Protein 3T8K (pdb70)

Sequence (355 aa):
SNASEYRTVSAAALGTYEDFLELFEKGYEDKESVLKSNILYDVLRNNNDEARYKISFLINKGADIKSRTKEGTTLFFPLFQGGGNDIITGTTELCKIFLEKGADITALYKPYKIVVFKNIFNYFVDENEIPLYKLIFSQSGLQLLIKDKWGLTALEFVKRCQKPIALKEDYIKKYNLKENASEYRTVSAAALGTYEDFLELFEKGYEDKESVLKSNILYDVLRNNNDEARYKISFLINKGADIKSRTKEGTTLFFPLFQGGGNDIITGTTELCKIFLEKGADITALYKPYKIVVFKNIFNYFVDENEIPLYKLIFSQSGLQLLIIKDKWGLTALEFVKRCQKPIALKEDYIKKYNLKE

Foldseek 3Di:
DVLVVDQALLVCCLDALVSSVCCCPPHPDDVVVCLADVSLLSNLQHLDLNRSQSNVCSVVVPRDLADADPQGHGSLQSLQVRVQVPLVSSLVSLLSSVVVPHDQQDASPVFRARSNLNNLVRPDPLVSPSSLCSVLVDPRHQQPDQTPVGAGSLNSSVPGPRVPSNPCPSCVVVVDDD/DLVVDLALLVCCLHALVSNCCCLPVNDDDNVVVLADQSLLSNLQHLPVNRSQNVVVSVVVPRDQQDADPQGDGSLQSLQVRPQVPLPSSLVVLVVSVVNPYDQQDPSPVFRARSNLNVLVRPDQPVSPSSLVSNLVDPHHQQPDQTNVGDGSQRSCVPPPPPVSNPCVSCVVVVDDD

Organism: Leptotrichia buccalis (strain ATCC 14201 / DSM 1135 / JCM 12969 / NCTC 10249 / C-1013-b) (NCBI:txid523794)

Solvent-accessible surface area: 17201 Å² total

B-factor: mean 30.09, std 12.77, range [9.69, 88.94]

Secondary structure (DSSP, 8-state):
------SSHHHH----HHHHHHHHHHSSS-HHHHHTTTHHHHHTT-S-HHHHHHH--TTTTT--SS---TT---THHHHHHH-TT-HHHHHHHHHHHHHTT--SSS-BGGGTB-TTGGGGG--S-TT--HHHHHHHTSTT--TT---TTS--HHHHHHTTT-HHHH--HHHHHHT---/-----SSHHHH----HHHHHHHHHHSSS-HHHHHHTTHHHHHTT-S-HHHHHHH--TTTTT--TT---TT---THHHHHHS-TT-HHHHHHHHHHHHHTT--SSSEETTTTEETTGGGGG--S-TT--HHHHHHHTSTT---S---TTS--HHHHHHHTT-HHHH--HHHHHTT---

InterPro domains:
  IPR036770 Ankyrin repeat-containing domain superfamily [G3DSA:1.25.40.20] (1-183)
  IPR036770 Ankyrin repeat-containing domain superfamily [SSF48403] (8-161)

Structure (mmCIF, N/CA/C/O backbone):
data_3T8K
#
_entry.id   3T8K
#
_cell.length_a   36.193
_cell.length_b   101.019
_cell.length_c   108.184
_cell.angle_alpha   90.00
_cell.angle_beta   90.00
_cell.angle_gamma   90.00
#
_symmetry.space_group_name_H-M   'P 21 21 21'
#
loop_
_entity.id
_entity.type
_entity.pdbx_description
1 polymer 'uncharacterized protein'
2 water water
#
loop_
_atom_site.group_PDB
_atom_site.id
_atom_site.type_symbol
_atom_site.label_atom_id
_atom_site.label_alt_id
_atom_site.label_comp_id
_atom_site.label_asym_id
_atom_site.label_entity_id
_atom_site.label_seq_id
_atom_site.pdbx_PDB_ins_code
_atom_site.Cartn_x
_atom_site.Cartn_y
_atom_site.Cartn_z
_atom_site.occupancy
_atom_site.B_iso_or_equiv
_atom_site.auth_seq_id
_atom_site.auth_comp_id
_atom_site.auth_asym_id
_atom_site.auth_atom_id
_atom_site.pdbx_PDB_model_num
ATOM 1 N N . SER A 1 1 ? 11.720 -39.262 83.864 1.00 85.58 -2 SER A N 1
ATOM 2 C CA . SER A 1 1 ? 11.387 -38.305 82.812 1.00 80.57 -2 SER A CA 1
ATOM 3 C C . SER A 1 1 ? 11.031 -36.947 83.406 1.00 74.60 -2 SER A C 1
ATOM 4 O O . SER A 1 1 ? 9.863 -36.669 83.687 1.00 73.62 -2 SER A O 1
ATOM 7 N N . ASN A 1 2 ? 12.045 -36.108 83.597 1.00 68.55 -1 ASN A N 1
ATOM 8 C CA . ASN A 1 2 ? 11.849 -34.772 84.151 1.00 59.44 -1 ASN A CA 1
ATOM 9 C C . ASN A 1 2 ? 10.900 -33.897 83.324 1.00 49.34 -1 ASN A C 1
ATOM 10 O O . ASN A 1 2 ? 9.865 -33.443 83.822 1.00 43.56 -1 ASN A O 1
ATOM 15 N N . ALA A 1 3 ? 11.253 -33.664 82.063 1.00 40.48 0 ALA A N 1
ATOM 16 C CA . ALA A 1 3 ? 10.451 -32.805 81.197 1.00 32.15 0 ALA A CA 1
ATOM 17 C C . ALA A 1 3 ? 9.070 -33.403 80.940 1.00 31.09 0 ALA A C 1
ATOM 18 O O . ALA A 1 3 ? 8.076 -32.682 80.857 1.00 33.15 0 ALA A O 1
ATOM 28 N N . SER A 1 5 ? 7.326 -35.062 82.882 1.00 31.96 2 SER A N 1
ATOM 29 C CA . SER A 1 5 ? 6.523 -34.888 84.082 1.00 38.84 2 SER A CA 1
ATOM 30 C C . SER A 1 5 ? 6.180 -33.415 84.288 1.00 36.07 2 SER A C 1
ATOM 31 O O . SER A 1 5 ? 5.113 -33.084 84.799 1.00 38.15 2 SER A O 1
ATOM 34 N N . GLU A 1 6 ? 7.091 -32.538 83.871 1.00 31.84 3 GLU A N 1
ATOM 35 C CA . GLU A 1 6 ? 6.947 -31.101 84.086 1.00 36.30 3 GLU A CA 1
ATOM 36 C C . GLU A 1 6 ? 6.042 -30.433 83.053 1.00 34.72 3 GLU A C 1
ATOM 37 O O . GLU A 1 6 ? 5.359 -29.454 83.360 1.00 34.28 3 GLU A O 1
ATOM 43 N N . TYR A 1 7 ? 6.037 -30.960 81.830 1.00 26.65 4 TYR A N 1
ATOM 44 C CA . TYR A 1 7 ? 5.271 -30.350 80.746 1.00 21.96 4 TYR A CA 1
ATOM 45 C C . TYR A 1 7 ? 4.347 -31.371 80.084 1.00 27.62 4 TYR A C 1
ATOM 46 O O . TYR A 1 7 ? 4.776 -32.450 79.685 1.00 27.87 4 TYR A O 1
ATOM 55 N N . ARG A 1 8 ? 3.074 -31.016 79.973 1.00 20.59 5 ARG A N 1
ATOM 56 C CA . ARG A 1 8 ? 2.070 -31.914 79.403 1.00 18.36 5 ARG A CA 1
ATOM 57 C C . ARG A 1 8 ? 1.954 -31.729 77.885 1.00 22.98 5 ARG A C 1
ATOM 58 O O . ARG A 1 8 ? 1.522 -32.630 77.177 1.00 26.07 5 ARG A O 1
ATOM 66 N N . THR A 1 9 ? 2.339 -30.559 77.386 1.00 25.63 6 THR A N 1
ATOM 67 C CA . THR A 1 9 ? 2.243 -30.270 75.953 1.00 17.93 6 THR A CA 1
ATOM 68 C C . THR A 1 9 ? 3.537 -29.657 75.422 1.00 14.91 6 THR A C 1
ATOM 69 O O . THR A 1 9 ? 4.354 -29.154 76.196 1.00 17.67 6 THR A O 1
ATOM 73 N N . VAL A 1 10 ? 3.728 -29.698 74.105 1.00 15.10 7 VAL A N 1
ATOM 74 C CA . VAL A 1 10 ? 4.917 -29.090 73.500 1.00 18.42 7 VAL A CA 1
ATOM 75 C C . VAL A 1 10 ? 4.918 -27.582 73.742 1.00 20.51 7 VAL A C 1
ATOM 76 O O . VAL A 1 10 ? 5.959 -26.985 74.028 1.00 17.32 7 VAL A O 1
ATOM 80 N N . SER A 1 11 ? 3.740 -26.978 73.621 1.00 19.07 8 SER A N 1
ATOM 81 C CA . SER A 1 11 ? 3.559 -25.548 73.903 1.00 22.64 8 SER A CA 1
ATOM 82 C C . SER A 1 11 ? 4.127 -25.122 75.263 1.00 22.40 8 SER A C 1
ATOM 83 O O . SER A 1 11 ? 4.828 -24.100 75.363 1.00 19.39 8 SER A O 1
ATOM 86 N N . ALA A 1 12 ? 3.818 -25.882 76.312 1.00 21.08 9 ALA A N 1
ATOM 87 C CA . ALA A 1 12 ? 4.333 -25.568 77.648 1.00 18.60 9 ALA A CA 1
ATOM 88 C C . ALA A 1 12 ? 5.860 -25.694 77.722 1.00 21.98 9 ALA A C 1
ATOM 89 O O . ALA A 1 12 ? 6.536 -24.825 78.281 1.00 20.02 9 ALA A O 1
ATOM 91 N N . ALA A 1 13 ? 6.394 -26.783 77.165 1.00 17.01 10 ALA A N 1
ATOM 92 C CA . ALA A 1 13 ? 7.834 -27.007 77.142 1.00 22.28 10 ALA A CA 1
ATOM 93 C C . ALA A 1 13 ? 8.524 -25.886 76.379 1.00 19.40 10 ALA A C 1
ATOM 94 O O . ALA A 1 13 ? 9.596 -25.415 76.780 1.00 19.83 10 ALA A O 1
ATOM 96 N N . ALA A 1 14 ? 7.900 -25.455 75.282 1.00 20.52 11 ALA A N 1
ATOM 97 C CA . ALA A 1 14 ? 8.487 -24.447 74.399 1.00 18.77 11 ALA A CA 1
ATOM 98 C C . ALA A 1 14 ? 8.609 -23.104 75.095 1.00 21.53 11 ALA A C 1
ATOM 99 O O . ALA A 1 14 ? 9.556 -22.349 74.847 1.00 23.12 11 ALA A O 1
ATOM 109 N N . LEU A 1 16 ? 8.509 -22.587 78.590 1.00 18.48 13 LEU A N 1
ATOM 110 C CA . LEU A 1 16 ? 9.054 -22.622 79.946 1.00 21.10 13 LEU A CA 1
ATOM 111 C C . LEU A 1 16 ? 10.379 -23.381 80.103 1.00 30.03 13 LEU A C 1
ATOM 112 O O . LEU A 1 16 ? 11.182 -23.068 80.982 1.00 27.89 13 LEU A O 1
ATOM 117 N N . GLY A 1 17 ? 10.601 -24.385 79.266 1.00 26.58 14 GLY A N 1
ATOM 118 C CA . GLY A 1 17 ? 11.739 -25.262 79.465 1.00 26.33 14 GLY A CA 1
ATOM 119 C C . GLY A 1 17 ? 13.003 -24.912 78.706 1.00 24.22 14 GLY A C 1
ATOM 120 O O . GLY A 1 17 ? 13.116 -23.874 78.069 1.00 24.92 14 GLY A O 1
ATOM 121 N N . THR A 1 18 ? 13.978 -25.807 78.795 1.00 23.77 15 THR A N 1
ATOM 122 C CA . THR A 1 18 ? 15.195 -25.681 78.019 1.00 23.81 15 THR A CA 1
ATOM 123 C C . THR A 1 18 ? 14.948 -26.237 76.624 1.00 26.74 15 THR A C 1
ATOM 124 O O . THR A 1 18 ? 13.902 -26.847 76.355 1.00 22.91 15 THR A O 1
ATOM 128 N N . TYR A 1 19 ? 15.928 -26.054 75.746 1.00 25.50 16 TYR A N 1
ATOM 129 C CA . TYR A 1 19 ? 15.882 -26.660 74.425 1.00 27.35 16 TYR A CA 1
ATOM 130 C C . TYR A 1 19 ? 15.712 -28.171 74.583 1.00 25.48 16 TYR A C 1
ATOM 131 O O . TYR A 1 19 ? 14.901 -28.804 73.894 1.00 27.23 16 TYR A O 1
ATOM 140 N N . GLU A 1 20 ? 16.474 -28.746 75.506 1.00 24.59 17 GLU A N 1
ATOM 141 C CA . GLU A 1 20 ? 16.422 -30.195 75.741 1.00 29.66 17 GLU A CA 1
ATOM 142 C C . GLU A 1 20 ? 15.045 -30.662 76.221 1.00 31.17 17 GLU A C 1
ATOM 143 O O . GLU A 1 20 ? 14.561 -31.729 75.812 1.00 29.26 17 GLU A O 1
ATOM 149 N N . ASP A 1 21 ? 14.429 -29.879 77.104 1.00 25.82 18 ASP A N 1
ATOM 150 C CA . ASP A 1 21 ? 13.075 -30.172 77.574 1.00 28.46 18 ASP A CA 1
ATOM 151 C C . ASP A 1 21 ? 12.105 -30.166 76.402 1.00 28.80 18 ASP A C 1
ATOM 152 O O . ASP A 1 21 ? 11.246 -31.050 76.276 1.00 24.59 18 ASP A O 1
ATOM 157 N N . PHE A 1 22 ? 12.228 -29.142 75.564 1.00 23.55 19 PHE A N 1
ATOM 158 C CA . PHE A 1 22 ? 11.355 -28.997 74.408 1.00 23.65 19 PHE A CA 1
ATOM 159 C C . PHE A 1 22 ? 11.509 -30.176 73.465 1.00 28.29 19 PHE A C 1
ATOM 160 O O . PHE A 1 22 ? 10.516 -30.705 72.962 1.00 25.33 19 PHE A O 1
ATOM 168 N N . LEU A 1 23 ? 12.752 -30.578 73.210 1.00 26.08 20 LEU A N 1
ATOM 169 C CA . LEU A 1 23 ? 13.007 -31.754 72.378 1.00 26.08 20 LEU A CA 1
ATOM 170 C C . LEU A 1 23 ? 12.327 -32.999 72.924 1.00 24.23 20 LEU A C 1
ATOM 171 O O . LEU A 1 23 ? 11.739 -33.767 72.161 1.00 24.52 20 LEU A O 1
ATOM 176 N N . GLU A 1 24 ? 12.417 -33.209 74.236 1.00 22.60 21 GLU A N 1
ATOM 177 C CA . GLU A 1 24 ? 11.779 -34.363 74.855 1.00 21.59 21 GLU A CA 1
ATOM 178 C C . GLU A 1 24 ? 10.291 -34.375 74.518 1.00 25.05 21 GLU A C 1
ATOM 179 O O . GLU A 1 24 ? 9.756 -35.409 74.135 1.00 23.38 21 GLU A O 1
ATOM 185 N N . LEU A 1 25 ? 9.630 -33.222 74.655 1.00 21.05 22 LEU A N 1
ATOM 186 C CA . LEU A 1 25 ? 8.191 -33.152 74.405 1.00 21.36 22 LEU A CA 1
ATOM 187 C C . LEU A 1 25 ? 7.859 -33.322 72.932 1.00 20.20 22 LEU A C 1
ATOM 188 O O . LEU A 1 25 ? 6.881 -33.984 72.584 1.00 20.14 22 LEU A O 1
ATOM 193 N N . PHE A 1 26 ? 8.647 -32.686 72.073 1.00 22.73 23 PHE A N 1
ATOM 194 C CA . PHE A 1 26 ? 8.391 -32.742 70.639 1.00 19.74 23 PHE A CA 1
ATOM 195 C C . PHE A 1 26 ? 8.448 -34.184 70.154 1.00 24.90 23 PHE A C 1
ATOM 196 O O . PHE A 1 26 ? 7.624 -34.623 69.343 1.00 23.69 23 PHE A O 1
ATOM 204 N N . GLU A 1 27 ? 9.415 -34.932 70.670 1.00 21.97 24 GLU A N 1
ATOM 205 C CA . GLU A 1 27 ? 9.609 -36.309 70.223 1.00 23.18 24 GLU A CA 1
ATOM 206 C C . GLU A 1 27 ? 8.728 -37.324 70.941 1.00 25.27 24 GLU A C 1
ATOM 207 O O . GLU A 1 27 ? 8.215 -38.259 70.309 1.00 24.22 24 GLU A O 1
ATOM 213 N N . LYS A 1 28 ? 8.595 -37.172 72.257 1.00 20.77 25 LYS A N 1
ATOM 214 C CA . LYS A 1 28 ? 7.958 -38.199 73.085 1.00 20.79 25 LYS A CA 1
ATOM 215 C C . LYS A 1 28 ? 6.523 -37.877 73.525 1.00 19.80 25 LYS A C 1
ATOM 216 O O . LYS A 1 28 ? 5.807 -38.769 73.982 1.00 22.20 25 LYS A O 1
ATOM 222 N N . GLY A 1 29 ? 6.122 -36.616 73.401 1.00 22.59 26 GLY A N 1
ATOM 223 C CA . GLY A 1 29 ? 4.789 -36.189 73.809 1.00 23.20 26 GLY A CA 1
ATOM 224 C C . GLY A 1 29 ? 3.692 -36.818 72.962 1.00 19.21 26 GLY A C 1
ATOM 225 O O . GLY A 1 29 ? 3.964 -37.372 71.898 1.00 21.21 26 GLY A O 1
ATOM 226 N N . TYR A 1 30 ? 2.442 -36.720 73.411 1.00 18.83 27 TYR A N 1
ATOM 227 C CA . TYR A 1 30 ? 1.342 -37.377 72.696 1.00 18.29 27 TYR A CA 1
ATOM 228 C C . TYR A 1 30 ? 0.892 -36.628 71.439 1.00 20.38 27 TYR A C 1
ATOM 229 O O . TYR A 1 30 ? 0.234 -37.196 70.561 1.00 20.15 27 TYR A O 1
ATOM 238 N N . GLU A 1 31 ? 1.247 -35.353 71.344 1.00 21.70 28 GLU A N 1
ATOM 239 C CA . GLU A 1 31 ? 0.808 -34.543 70.214 1.00 19.74 28 GLU A CA 1
ATOM 240 C C . GLU A 1 31 ? 1.502 -34.933 68.925 1.00 27.42 28 GLU A C 1
ATOM 241 O O . GLU A 1 31 ? 2.634 -35.412 68.929 1.00 31.07 28 GLU A O 1
ATOM 247 N N . ASP A 1 32 ? 0.802 -34.712 67.823 1.00 29.18 29 ASP A N 1
ATOM 248 C CA . ASP A 1 32 ? 1.299 -35.034 66.499 1.00 34.33 29 ASP A CA 1
ATOM 249 C C . ASP A 1 32 ? 2.281 -33.957 66.058 1.00 30.50 29 ASP A C 1
ATOM 250 O O . ASP A 1 32 ? 1.947 -32.774 66.079 1.00 26.96 29 ASP A O 1
ATOM 255 N N . LYS A 1 33 ? 3.492 -34.351 65.669 1.00 30.02 30 LYS A N 1
ATOM 256 C CA . LYS A 1 33 ? 4.494 -33.362 65.268 1.00 34.06 30 LYS A CA 1
ATOM 257 C C . LYS A 1 33 ? 3.958 -32.421 64.193 1.00 31.20 30 LYS A C 1
ATOM 258 O O . LYS A 1 33 ? 4.214 -31.223 64.225 1.00 27.58 30 LYS A O 1
ATOM 264 N N . GLU A 1 34 ? 3.206 -32.970 63.243 1.00 37.06 31 GLU A N 1
ATOM 265 C CA . GLU A 1 34 ? 2.690 -32.172 62.138 1.00 38.06 31 GLU A CA 1
ATOM 266 C C . GLU A 1 34 ? 1.670 -31.140 62.602 1.00 35.97 31 GLU A C 1
ATOM 267 O O . GLU A 1 34 ? 1.646 -30.022 62.104 1.00 36.79 31 GLU A O 1
ATOM 273 N N . SER A 1 35 ? 0.829 -31.520 63.556 1.00 30.79 32 SER A N 1
ATOM 274 C CA . SER A 1 35 ? -0.112 -30.579 64.136 1.00 32.03 32 SER A CA 1
ATOM 275 C C . SER A 1 35 ? 0.633 -29.475 64.880 1.00 32.41 32 SER A C 1
ATOM 276 O O . SER A 1 35 ? 0.242 -28.316 64.828 1.00 29.95 32 SER A O 1
ATOM 279 N N . VAL A 1 36 ? 1.707 -29.842 65.570 1.00 26.59 33 VAL A N 1
ATOM 280 C CA . VAL A 1 36 ? 2.508 -28.867 66.306 1.00 26.14 33 VAL A CA 1
ATOM 281 C C . VAL A 1 36 ? 3.149 -27.868 65.351 1.00 24.85 33 VAL A C 1
ATOM 282 O O . VAL A 1 36 ? 3.130 -26.652 65.591 1.00 29.61 33 VAL A O 1
ATOM 286 N N . LEU A 1 37 ? 3.722 -28.374 64.268 1.00 29.84 34 LEU A N 1
ATOM 287 C CA . LEU A 1 37 ? 4.414 -27.513 63.315 1.00 33.23 34 LEU A CA 1
ATOM 288 C C . LEU A 1 37 ? 3.466 -26.531 62.640 1.00 33.08 34 LEU A C 1
ATOM 289 O O . LEU A 1 37 ? 3.845 -25.398 62.351 1.00 30.34 34 LEU A O 1
ATOM 294 N N . LYS A 1 38 ? 2.231 -26.966 62.407 1.00 30.16 35 LYS A N 1
ATOM 295 C CA . LYS A 1 38 ? 1.226 -26.108 61.781 1.00 36.32 35 LYS A CA 1
ATOM 296 C C . LYS A 1 38 ? 0.546 -25.137 62.755 1.00 43.15 35 LYS A C 1
ATOM 297 O O . LYS A 1 38 ? -0.246 -24.292 62.342 1.00 49.54 35 LYS A O 1
ATOM 303 N N . SER A 1 39 ? 0.848 -25.259 64.042 1.00 40.62 36 SER A N 1
ATOM 304 C CA . SER A 1 39 ? 0.246 -24.384 65.041 1.00 33.54 36 SER A CA 1
ATOM 305 C C . SER A 1 39 ? 1.028 -23.085 65.126 1.00 29.52 36 SER A C 1
ATOM 306 O O . SER A 1 39 ? 2.031 -22.903 64.438 1.00 34.06 36 SER A O 1
ATOM 309 N N . ASN A 1 40 ? 0.572 -22.182 65.987 1.00 29.27 37 ASN A N 1
ATOM 310 C CA . ASN A 1 40 ? 1.326 -20.965 66.259 1.00 29.34 37 ASN A CA 1
ATOM 311 C C . ASN A 1 40 ? 2.324 -21.171 67.401 1.00 31.32 37 ASN A C 1
ATOM 312 O O . ASN A 1 40 ? 2.552 -20.276 68.220 1.00 30.91 37 ASN A O 1
ATOM 317 N N . ILE A 1 41 ? 2.921 -22.362 67.440 1.00 25.29 38 ILE A N 1
ATOM 318 C CA . ILE A 1 41 ? 3.886 -22.714 68.476 1.00 20.03 38 ILE A CA 1
ATOM 319 C C . ILE A 1 41 ? 5.024 -21.682 68.631 1.00 23.98 38 ILE A C 1
ATOM 320 O O . ILE A 1 41 ? 5.471 -21.415 69.745 1.00 23.00 38 ILE A O 1
ATOM 325 N N . LEU A 1 42 ? 5.485 -21.096 67.528 1.00 24.30 39 LEU A N 1
ATOM 326 C CA . LEU A 1 42 ? 6.573 -20.103 67.599 1.00 24.42 39 LEU A CA 1
ATOM 327 C C . LEU A 1 42 ? 6.221 -18.905 68.470 1.00 21.13 39 LEU A C 1
ATOM 328 O O . LEU A 1 42 ? 7.101 -18.307 69.101 1.00 21.09 39 LEU A O 1
ATOM 333 N N . TYR A 1 43 ? 4.942 -18.549 68.513 1.00 22.08 40 TYR A N 1
ATOM 334 C CA . TYR A 1 43 ? 4.519 -17.471 69.398 1.00 26.50 40 TYR A CA 1
ATOM 335 C C . TYR A 1 43 ? 4.830 -17.816 70.859 1.00 30.38 40 TYR A C 1
ATOM 336 O O . TYR A 1 43 ? 5.333 -16.980 71.601 1.00 28.47 40 TYR A O 1
ATOM 345 N N . ASP A 1 44 ? 4.544 -19.054 71.264 1.00 25.26 41 ASP A N 1
ATOM 346 C CA . ASP A 1 44 ? 4.883 -19.524 72.612 1.00 22.49 41 ASP A CA 1
ATOM 347 C C . ASP A 1 44 ? 6.393 -19.550 72.855 1.00 26.88 41 ASP A C 1
ATOM 348 O O . ASP A 1 44 ? 6.880 -19.122 73.909 1.00 25.61 41 ASP A O 1
ATOM 353 N N . VAL A 1 45 ? 7.139 -20.071 71.885 1.00 18.95 42 VAL A N 1
ATOM 354 C CA . VAL A 1 45 ? 8.592 -20.106 71.994 1.00 20.39 42 VAL A CA 1
ATOM 355 C C . VAL A 1 45 ? 9.183 -18.724 72.283 1.00 23.96 42 VAL A C 1
ATOM 356 O O . VAL A 1 45 ? 10.062 -18.570 73.133 1.00 20.76 42 VAL A O 1
ATOM 360 N N . LEU A 1 46 ? 8.711 -17.722 71.557 1.00 24.13 43 LEU A N 1
ATOM 361 C CA . LEU A 1 46 ? 9.295 -16.394 71.665 1.00 23.53 43 LEU A CA 1
ATOM 362 C C . LEU A 1 46 ? 9.078 -15.795 73.048 1.00 28.27 43 LEU A C 1
ATOM 363 O O . LEU A 1 46 ? 9.744 -14.823 73.430 1.00 28.11 43 LEU A O 1
ATOM 368 N N . ARG A 1 47 ? 8.164 -16.389 73.804 1.00 26.65 44 ARG A N 1
ATOM 369 C CA . ARG A 1 47 ? 7.858 -15.907 75.144 1.00 26.99 44 ARG A CA 1
ATOM 370 C C . ARG A 1 47 ? 8.710 -16.572 76.215 1.00 29.85 44 ARG A C 1
ATOM 371 O O . ARG A 1 47 ? 8.638 -16.217 77.395 1.00 28.17 44 ARG A O 1
ATOM 379 N N . ASN A 1 48 ? 9.536 -17.526 75.800 1.00 21.19 45 ASN A N 1
ATOM 380 C CA . ASN A 1 48 ? 10.496 -18.139 76.711 1.00 27.62 45 ASN A CA 1
ATOM 381 C C . ASN A 1 48 ? 11.501 -17.093 77.220 1.00 25.57 45 ASN A C 1
ATOM 382 O O . ASN A 1 48 ? 12.228 -16.474 76.432 1.00 28.33 45 ASN A O 1
ATOM 387 N N . ASN A 1 49 ? 11.541 -16.909 78.539 1.00 27.26 46 ASN A N 1
ATOM 388 C CA . ASN A 1 49 ? 12.496 -15.992 79.173 1.00 30.58 46 ASN A CA 1
ATOM 389 C C . ASN A 1 49 ? 13.966 -16.429 79.114 1.00 34.96 46 ASN A C 1
ATOM 390 O O . ASN A 1 49 ? 14.868 -15.670 79.496 1.00 31.35 46 ASN A O 1
ATOM 395 N N . ASN A 1 50 ? 14.198 -17.660 78.668 1.00 31.75 47 ASN A N 1
ATOM 396 C CA . ASN A 1 50 ? 15.540 -18.206 78.523 1.00 30.87 47 ASN A CA 1
ATOM 397 C C . ASN A 1 50 ? 16.033 -17.914 77.103 1.00 30.99 47 ASN A C 1
ATOM 398 O O . ASN A 1 50 ? 15.521 -18.486 76.143 1.00 28.64 47 ASN A O 1
ATOM 403 N N . ASP A 1 51 ? 17.005 -17.008 76.972 1.00 35.01 48 ASP A N 1
ATOM 404 C CA . ASP A 1 51 ? 17.475 -16.571 75.654 1.00 33.64 48 ASP A CA 1
ATOM 405 C C . ASP A 1 51 ? 18.009 -17.728 74.824 1.00 28.78 48 ASP A C 1
ATOM 406 O O . ASP A 1 51 ? 17.720 -17.837 73.632 1.00 28.95 48 ASP A O 1
ATOM 411 N N . GLU A 1 52 ? 18.825 -18.565 75.452 1.00 30.31 49 GLU A N 1
ATOM 412 C CA . GLU A 1 52 ? 19.4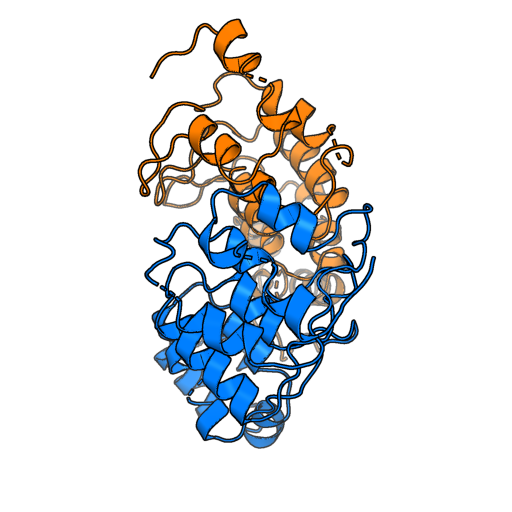18 -19.715 74.773 1.00 40.28 49 GLU A CA 1
ATOM 413 C C . GLU A 1 52 ? 18.338 -20.696 74.311 1.00 37.65 49 GLU A C 1
ATOM 414 O O . GLU A 1 52 ? 18.342 -21.147 73.164 1.00 37.59 49 GLU A O 1
ATOM 420 N N . ALA A 1 53 ? 17.413 -21.016 75.211 1.00 25.87 50 ALA A N 1
ATOM 421 C CA . ALA A 1 53 ? 16.271 -21.852 74.858 1.00 26.15 50 ALA A CA 1
ATOM 422 C C . ALA A 1 53 ? 15.439 -21.203 73.749 1.00 27.75 50 ALA A C 1
ATOM 423 O O . ALA A 1 53 ? 15.101 -21.853 72.766 1.00 28.49 50 ALA A O 1
ATOM 425 N N . ARG A 1 54 ? 15.126 -19.914 73.896 1.00 28.85 51 ARG A N 1
ATOM 426 C CA . ARG A 1 54 ? 14.301 -19.218 72.911 1.00 22.44 51 ARG A CA 1
ATOM 427 C C . ARG A 1 54 ? 14.885 -19.338 71.513 1.00 28.52 51 ARG A C 1
ATOM 428 O O . ARG A 1 54 ? 14.168 -19.569 70.539 1.00 26.08 51 ARG A O 1
ATOM 436 N N . TYR A 1 55 ? 16.194 -19.133 71.415 1.00 28.28 52 TYR A N 1
ATOM 437 C CA . TYR A 1 55 ? 16.871 -19.178 70.131 1.00 31.68 52 TYR A CA 1
ATOM 438 C C . TYR A 1 55 ? 16.972 -20.605 69.584 1.00 30.20 52 TYR A C 1
ATOM 439 O O . TYR A 1 55 ? 16.580 -20.857 68.447 1.00 28.37 52 TYR A O 1
ATOM 448 N N . LYS A 1 56 ? 17.490 -21.531 70.391 1.00 30.72 53 LYS A N 1
ATOM 449 C CA . LYS A 1 56 ? 17.691 -22.909 69.935 1.00 31.99 53 LYS A CA 1
ATOM 450 C C . LYS A 1 56 ? 16.375 -23.571 69.520 1.00 27.62 53 LYS A C 1
ATOM 451 O O . LYS A 1 56 ? 16.301 -24.231 68.480 1.00 26.25 53 LYS A O 1
ATOM 457 N N . ILE A 1 57 ? 15.338 -23.396 70.335 1.00 24.96 54 ILE A N 1
ATOM 458 C CA . ILE A 1 57 ? 14.027 -23.963 70.014 1.00 23.53 54 ILE A CA 1
ATOM 459 C C . ILE A 1 57 ? 13.437 -23.293 68.778 1.00 22.35 54 ILE A C 1
ATOM 460 O O . ILE A 1 57 ? 12.792 -23.943 67.953 1.00 25.14 54 ILE A O 1
ATOM 465 N N . SER A 1 58 ? 13.645 -21.980 68.655 1.00 23.96 55 SER A N 1
ATOM 466 C CA . SER A 1 58 ? 13.109 -21.259 67.509 1.00 25.78 55 SER A CA 1
ATOM 467 C C . SER A 1 58 ? 13.738 -21.761 66.222 1.00 28.95 55 SER A C 1
ATOM 468 O O . SER A 1 58 ? 13.040 -22.032 65.243 1.00 26.31 55 SER A O 1
ATOM 479 N N . PHE A 1 60 ? 15.235 -24.599 65.715 1.00 29.99 57 PHE A N 1
ATOM 480 C CA . PHE A 1 60 ? 14.846 -25.983 65.485 1.00 31.25 57 PHE A CA 1
ATOM 481 C C . PHE A 1 60 ? 13.510 -26.044 64.745 1.00 31.34 57 PHE A C 1
ATOM 482 O O . PHE A 1 60 ? 13.386 -26.723 63.725 1.00 32.73 57 PHE A O 1
ATOM 490 N N . LEU A 1 61 ? 12.520 -25.320 65.257 1.00 28.57 58 LEU A N 1
ATOM 491 C CA . LEU A 1 61 ? 11.180 -25.307 64.670 1.00 28.52 58 LEU A CA 1
ATOM 492 C C . LEU A 1 61 ? 11.145 -24.671 63.296 1.00 27.36 58 LEU A C 1
ATOM 493 O O . LEU A 1 61 ? 10.508 -25.190 62.386 1.00 31.02 58 LEU A O 1
ATOM 498 N N . ILE A 1 62 ? 11.803 -23.524 63.151 1.00 23.25 59 ILE A N 1
ATOM 499 C CA . ILE A 1 62 ? 11.879 -22.894 61.843 1.00 29.99 59 ILE A CA 1
ATOM 500 C C . ILE A 1 62 ? 12.478 -23.844 60.807 1.00 30.71 59 ILE A C 1
ATOM 501 O O . ILE A 1 62 ? 11.969 -23.956 59.691 1.00 32.98 59 ILE A O 1
ATOM 506 N N . ASN A 1 63 ? 13.553 -24.531 61.180 1.00 31.63 60 ASN A N 1
ATOM 507 C CA . ASN A 1 63 ? 14.187 -25.485 60.270 1.00 37.06 60 ASN A CA 1
ATOM 508 C C . ASN A 1 63 ? 13.302 -26.689 59.937 1.00 34.52 60 ASN A C 1
ATOM 509 O O . ASN A 1 63 ? 13.463 -27.306 58.884 1.00 36.30 60 ASN A O 1
ATOM 514 N N . LYS A 1 64 ? 12.370 -27.015 60.830 1.00 35.99 61 LYS A N 1
ATOM 515 C CA . LYS A 1 64 ? 11.432 -28.117 60.599 1.00 42.10 61 LYS A CA 1
ATOM 516 C C . LYS A 1 64 ? 10.183 -27.638 59.861 1.00 41.49 61 LYS A C 1
ATOM 517 O O . LYS A 1 64 ? 9.283 -28.427 59.586 1.00 36.38 61 LYS A O 1
ATOM 523 N N . GLY A 1 65 ? 10.127 -26.341 59.568 1.00 40.97 62 GLY A N 1
ATOM 524 C CA . GLY A 1 65 ? 9.055 -25.778 58.763 1.00 41.08 62 GLY A CA 1
ATOM 525 C C . GLY A 1 65 ? 7.879 -25.192 59.524 1.00 37.60 62 GLY A C 1
ATOM 526 O O . GLY A 1 65 ? 6.801 -25.018 58.956 1.00 36.11 62 GLY A O 1
ATOM 527 N N . ALA A 1 66 ? 8.077 -24.881 60.803 1.00 32.13 63 ALA A N 1
ATOM 528 C CA . ALA A 1 66 ? 7.019 -24.268 61.604 1.00 37.73 63 ALA A CA 1
ATOM 529 C C . ALA A 1 66 ? 6.472 -23.016 60.921 1.00 35.99 63 ALA A C 1
ATOM 530 O O . ALA A 1 66 ? 7.184 -22.341 60.171 1.00 33.16 63 ALA A O 1
ATOM 532 N N . ASP A 1 67 ? 5.203 -22.720 61.180 1.00 36.13 64 ASP A N 1
ATOM 533 C CA . ASP A 1 67 ? 4.521 -21.596 60.547 1.00 33.11 64 ASP A CA 1
ATOM 534 C C . ASP A 1 67 ? 5.105 -20.257 60.992 1.00 37.33 64 ASP A C 1
ATOM 535 O O . ASP A 1 67 ? 5.153 -19.958 62.185 1.00 38.10 64 ASP A O 1
ATOM 540 N N . ILE A 1 68 ? 5.524 -19.459 60.015 1.00 34.97 65 ILE A N 1
ATOM 541 C CA . ILE A 1 68 ? 6.202 -18.185 60.259 1.00 33.41 65 ILE A CA 1
ATOM 542 C C . ILE A 1 68 ? 5.253 -17.007 60.064 1.00 35.86 65 ILE A C 1
ATOM 543 O O . ILE A 1 68 ? 5.471 -15.916 60.597 1.00 31.14 65 ILE A O 1
ATOM 548 N N . LYS A 1 69 ? 4.191 -17.241 59.301 1.00 38.61 66 LYS A N 1
ATOM 549 C CA . LYS A 1 69 ? 3.276 -16.181 58.897 1.00 38.04 66 LYS A CA 1
ATOM 550 C C . LYS A 1 69 ? 1.991 -16.176 59.721 1.00 35.54 66 LYS A C 1
ATOM 551 O O . LYS A 1 69 ? 1.004 -15.548 59.346 1.00 39.31 66 LYS A O 1
ATOM 557 N N . SER A 1 70 ? 2.013 -16.872 60.848 1.00 38.23 67 SER A N 1
ATOM 558 C CA . SER A 1 70 ? 0.826 -17.019 61.678 1.00 44.85 67 SER A CA 1
ATOM 559 C C . SER A 1 70 ? 0.507 -15.753 62.464 1.00 40.54 67 SER A C 1
ATOM 560 O O . SER A 1 70 ? 1.395 -14.941 62.751 1.00 40.98 67 SER A O 1
ATOM 563 N N . ARG A 1 71 ? -0.765 -15.593 62.815 1.00 31.08 68 ARG A N 1
ATOM 564 C CA . ARG A 1 71 ? -1.192 -14.441 63.591 1.00 38.58 68 ARG A CA 1
ATOM 565 C C . ARG A 1 71 ? -2.137 -14.850 64.699 1.00 37.29 68 ARG A C 1
ATOM 566 O O . ARG A 1 71 ? -2.870 -15.829 64.575 1.00 37.68 68 ARG A O 1
ATOM 574 N N . THR A 1 72 ? -2.106 -14.099 65.792 1.00 26.52 69 THR A N 1
ATOM 575 C CA . THR A 1 72 ? -3.029 -14.323 66.888 1.00 30.37 69 THR A CA 1
ATOM 576 C C . THR A 1 72 ? -4.424 -13.914 66.433 1.00 30.38 69 THR A C 1
ATOM 577 O O . THR A 1 72 ? -4.590 -13.412 65.325 1.00 30.25 69 THR A O 1
ATOM 581 N N . LYS A 1 73 ? -5.429 -14.136 67.274 1.00 34.33 70 LYS A N 1
ATOM 582 C CA . LYS A 1 73 ? -6.798 -13.771 66.909 1.00 37.80 70 LYS A CA 1
ATOM 583 C C . LYS A 1 73 ? -6.946 -12.255 66.776 1.00 39.58 70 LYS A C 1
ATOM 584 O O . LYS A 1 73 ? -7.873 -11.769 66.123 1.00 40.01 70 LYS A O 1
ATOM 590 N N . GLU A 1 74 ? -6.018 -11.514 67.383 1.00 39.17 71 GLU A N 1
ATOM 591 C CA . GLU A 1 74 ? -6.021 -10.057 67.282 1.00 38.55 71 GLU A CA 1
ATOM 592 C C . GLU A 1 74 ? -5.119 -9.560 66.161 1.00 38.18 71 GLU A C 1
ATOM 593 O O . GLU A 1 74 ? -4.944 -8.352 65.988 1.00 38.72 71 GLU A O 1
ATOM 599 N N . GLY A 1 75 ? -4.546 -10.488 65.403 1.00 25.87 72 GLY A N 1
ATOM 600 C CA . GLY A 1 75 ? -3.765 -10.128 64.230 1.00 23.77 72 GLY A CA 1
ATOM 601 C C . GLY A 1 75 ? -2.281 -9.943 64.465 1.00 23.84 72 GLY A C 1
ATOM 602 O O . GLY A 1 75 ? -1.572 -9.459 63.589 1.00 33.72 72 GLY A O 1
ATOM 603 N N . THR A 1 76 ? -1.803 -10.325 65.641 1.00 22.05 73 THR A N 1
ATOM 604 C CA . THR A 1 76 ? -0.410 -10.076 66.002 1.00 23.29 73 THR A CA 1
ATOM 605 C C . THR A 1 76 ? 0.549 -11.082 65.369 1.00 22.61 73 THR A C 1
ATOM 606 O O . THR A 1 76 ? 0.360 -12.293 65.499 1.00 24.06 73 THR A O 1
ATOM 610 N N . THR A 1 77 ? 1.580 -10.573 64.692 1.00 20.98 74 THR A N 1
ATOM 611 C CA . THR A 1 77 ? 2.614 -11.422 64.098 1.00 22.92 74 THR A CA 1
ATOM 612 C C . THR A 1 77 ? 3.648 -11.878 65.120 1.00 22.53 74 THR A C 1
ATOM 613 O O . THR A 1 77 ? 3.658 -11.412 66.262 1.00 22.16 74 THR A O 1
ATOM 617 N N . LEU A 1 78 ? 4.528 -12.783 64.695 1.00 20.50 75 LEU A N 1
ATOM 618 C CA . LEU A 1 78 ? 5.583 -13.287 65.562 1.00 22.03 75 LEU A CA 1
ATOM 619 C C . LEU A 1 78 ? 6.523 -12.174 66.002 1.00 19.44 75 LEU A C 1
ATOM 620 O O . LEU A 1 78 ? 7.215 -12.305 67.008 1.00 20.39 75 LEU A O 1
ATOM 625 N N . PHE A 1 79 ? 6.551 -11.076 65.256 1.00 21.34 76 PHE A N 1
ATOM 626 C CA . PHE A 1 79 ? 7.482 -10.003 65.598 1.00 19.03 76 PHE A CA 1
ATOM 627 C C . PHE A 1 79 ? 7.242 -9.414 66.991 1.00 18.84 76 PHE A C 1
ATOM 628 O O . PHE A 1 79 ? 8.177 -8.929 67.627 1.00 21.20 76 PHE A O 1
ATOM 636 N N . PHE A 1 80 ? 5.997 -9.449 67.468 1.00 21.68 77 PHE A N 1
ATOM 637 C CA . PHE A 1 80 ? 5.692 -8.786 68.732 1.00 20.83 77 PHE A CA 1
ATOM 638 C C . PHE A 1 80 ? 6.368 -9.459 69.922 1.00 23.67 77 PHE A C 1
ATOM 639 O O . PHE A 1 80 ? 7.112 -8.810 70.650 1.00 21.69 77 PHE A O 1
ATOM 647 N N . PRO A 1 81 ? 6.127 -10.768 70.120 1.00 22.32 78 PRO A N 1
ATOM 648 C CA . PRO A 1 81 ? 6.818 -11.394 71.249 1.00 18.83 78 PRO A CA 1
ATOM 649 C C . PRO A 1 81 ? 8.323 -11.410 71.041 1.00 17.36 78 PRO A C 1
ATOM 650 O O . PRO A 1 81 ? 9.060 -11.359 72.025 1.00 21.30 78 PRO A O 1
ATOM 654 N N . LEU A 1 82 ? 8.772 -11.479 69.789 1.00 17.13 79 LEU A N 1
ATOM 655 C CA . LEU A 1 82 ? 10.202 -11.403 69.485 1.00 22.46 79 LEU A CA 1
ATOM 656 C C . LEU A 1 82 ? 10.805 -10.132 70.070 1.00 22.35 79 LEU A C 1
ATOM 657 O O . LEU A 1 82 ? 11.800 -10.173 70.798 1.00 21.63 79 LEU A O 1
ATOM 662 N N . PHE A 1 83 ? 10.194 -9.001 69.746 1.00 21.86 80 PHE A N 1
ATOM 663 C CA . PHE A 1 83 ? 10.724 -7.708 70.188 1.00 18.10 80 PHE A CA 1
ATOM 664 C C . PHE A 1 83 ? 10.435 -7.388 71.660 1.00 21.92 80 PHE A C 1
ATOM 665 O O . PHE A 1 83 ? 11.255 -6.752 72.333 1.00 23.53 80 PHE A O 1
ATOM 673 N N . GLN A 1 84 ? 9.285 -7.826 72.164 1.00 25.01 81 GLN A N 1
ATOM 674 C CA . GLN A 1 84 ? 8.982 -7.661 73.586 1.00 21.74 81 GLN A CA 1
ATOM 675 C C . GLN A 1 84 ? 10.002 -8.371 74.476 1.00 26.16 81 GLN A C 1
ATOM 676 O O . GLN A 1 84 ? 10.414 -7.834 75.500 1.00 27.09 81 GLN A O 1
ATOM 682 N N . GLY A 1 85 ? 10.406 -9.578 74.084 1.00 24.68 82 GLY A N 1
ATOM 683 C CA . GLY A 1 85 ? 11.294 -10.376 74.913 1.00 29.58 82 GLY A CA 1
ATOM 684 C C . GLY A 1 85 ? 12.751 -10.468 74.484 1.00 25.53 82 GLY A C 1
ATOM 685 O O . GLY A 1 85 ? 13.544 -11.120 75.157 1.00 28.63 82 GLY A O 1
ATOM 686 N N . GLY A 1 86 ? 13.121 -9.800 73.394 1.00 26.18 83 GLY A N 1
ATOM 687 C CA . GLY A 1 86 ? 14.423 -10.027 72.777 1.00 26.36 83 GLY A CA 1
ATOM 688 C C . GLY A 1 86 ? 15.569 -9.109 73.175 1.00 27.13 83 GLY A C 1
ATOM 689 O O . GLY A 1 86 ? 16.643 -9.155 72.566 1.00 30.11 83 GLY A O 1
ATOM 690 N N . GLY A 1 87 ? 15.361 -8.296 74.208 1.00 26.14 84 GLY A N 1
ATOM 691 C CA . GLY A 1 87 ? 16.321 -7.274 74.589 1.00 25.13 84 GLY A CA 1
ATOM 692 C C . GLY A 1 87 ? 17.658 -7.742 75.150 1.00 30.12 84 GLY A C 1
ATOM 693 O O . GLY A 1 87 ? 18.651 -7.020 75.056 1.00 32.02 84 GLY A O 1
ATOM 694 N N . ASN A 1 88 ? 17.692 -8.938 75.735 1.00 29.99 85 ASN A N 1
ATOM 695 C CA . ASN A 1 88 ? 18.917 -9.431 76.365 1.00 34.91 85 ASN A CA 1
ATOM 696 C C . ASN A 1 88 ? 19.825 -10.229 75.424 1.00 36.40 85 ASN A C 1
ATOM 697 O O . ASN A 1 88 ? 20.948 -10.589 75.788 1.00 39.35 85 ASN A O 1
ATOM 702 N N . ASP A 1 89 ? 19.339 -10.492 74.217 1.00 31.34 86 ASP A N 1
ATOM 703 C CA . ASP A 1 89 ? 20.118 -11.209 73.215 1.00 32.40 86 ASP A CA 1
ATOM 704 C C . ASP A 1 89 ? 19.966 -10.535 71.854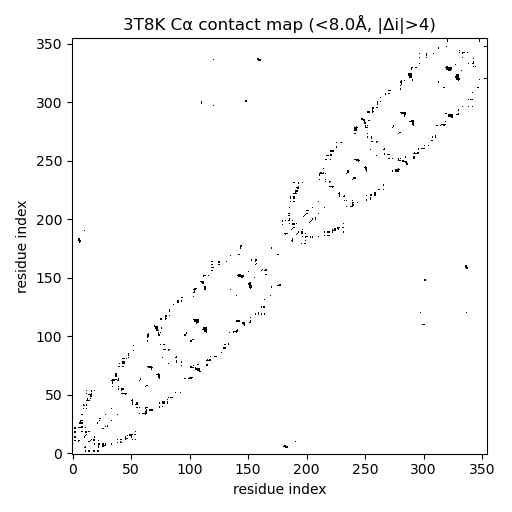 1.00 29.52 86 ASP A C 1
ATOM 705 O O . ASP A 1 89 ? 19.241 -11.029 70.991 1.00 26.07 86 ASP A O 1
ATOM 710 N N . ILE A 1 90 ? 20.643 -9.405 71.664 1.00 25.92 87 ILE A N 1
ATOM 711 C CA A ILE A 1 90 ? 20.495 -8.639 70.430 0.55 24.80 87 ILE A CA 1
ATOM 712 C CA B ILE A 1 90 ? 20.519 -8.631 70.432 0.45 26.78 87 ILE A CA 1
ATOM 713 C C . ILE A 1 90 ? 20.946 -9.430 69.205 1.00 26.15 87 ILE A C 1
ATOM 714 O O . ILE A 1 90 ? 20.288 -9.396 68.165 1.00 27.80 87 ILE A O 1
ATOM 723 N N . THR A 1 91 ? 22.060 -10.142 69.325 1.00 26.28 88 THR A N 1
ATOM 724 C CA . THR A 1 91 ? 22.537 -10.983 68.228 1.00 27.61 88 THR A CA 1
ATOM 725 C C . THR A 1 91 ? 21.462 -12.002 67.824 1.00 30.54 88 THR A C 1
ATOM 726 O O . THR A 1 91 ? 21.147 -12.156 66.642 1.00 31.60 88 THR A O 1
ATOM 730 N N . GLY A 1 92 ? 20.881 -12.676 68.812 1.00 24.88 89 GLY A N 1
ATOM 731 C CA . GLY A 1 92 ? 19.868 -13.684 68.550 1.00 24.06 89 GLY A CA 1
ATOM 732 C C . GLY A 1 92 ? 18.573 -13.111 68.006 1.00 32.90 89 GLY A C 1
ATOM 733 O O . GLY A 1 92 ? 17.991 -13.633 67.058 1.00 28.58 89 GLY A O 1
ATOM 734 N N . THR A 1 93 ? 18.124 -12.019 68.610 1.00 29.24 90 THR A N 1
ATOM 735 C CA . THR A 1 93 ? 16.906 -11.351 68.187 1.00 25.91 90 THR A CA 1
ATOM 736 C C . THR A 1 93 ? 17.044 -10.831 66.758 1.00 29.65 90 THR A C 1
ATOM 737 O O . THR A 1 93 ? 16.107 -10.906 65.970 1.00 25.29 90 THR A O 1
ATOM 741 N N . THR A 1 94 ? 18.216 -10.301 66.428 1.00 24.07 91 THR A N 1
ATOM 742 C CA . THR A 1 94 ? 18.460 -9.803 65.085 1.00 23.57 91 THR A CA 1
ATOM 743 C C . THR A 1 94 ? 18.378 -10.934 64.070 1.00 29.45 91 THR A C 1
ATOM 744 O O . THR A 1 94 ? 17.699 -10.816 63.052 1.00 29.56 91 THR A O 1
ATOM 748 N N . GLU A 1 95 ? 19.084 -12.023 64.364 1.00 28.20 92 GLU A N 1
ATOM 749 C CA . GLU A 1 95 ? 19.081 -13.221 63.527 1.00 30.92 92 GLU A CA 1
ATOM 750 C C . GLU A 1 95 ? 17.666 -13.742 63.272 1.00 25.04 92 GLU A C 1
ATOM 751 O O . GLU A 1 95 ? 17.304 -14.056 62.133 1.00 28.59 92 GLU A O 1
ATOM 757 N N . LEU A 1 96 ? 16.869 -13.845 64.333 1.00 26.23 93 LEU A N 1
ATOM 758 C CA . LEU A 1 96 ? 15.491 -14.308 64.204 1.00 24.99 93 LEU A CA 1
ATOM 759 C C . LEU A 1 96 ? 14.646 -13.335 63.368 1.00 25.25 93 LEU A C 1
ATOM 760 O O . LEU A 1 96 ? 13.830 -13.764 62.544 1.00 24.84 93 LEU A O 1
ATOM 765 N N . CYS A 1 97 ? 14.828 -12.034 63.581 1.00 24.20 94 CYS A N 1
ATOM 766 C CA . CYS A 1 97 ? 14.140 -11.046 62.745 1.00 23.32 94 CYS A CA 1
ATOM 767 C C . CYS A 1 97 ? 14.506 -11.226 61.270 1.00 24.88 94 CYS A C 1
ATOM 768 O O . CYS A 1 97 ? 13.634 -11.237 60.406 1.00 26.24 94 CYS A O 1
ATOM 771 N N . LYS A 1 98 ? 15.798 -11.366 60.978 1.00 24.15 95 LYS A N 1
ATOM 772 C CA . LYS A 1 98 ? 16.233 -11.584 59.605 1.00 26.84 95 LYS A CA 1
ATOM 773 C C . LYS A 1 98 ? 15.536 -12.794 58.977 1.00 24.38 95 LYS A C 1
ATOM 774 O O . LYS A 1 98 ? 15.085 -12.748 57.833 1.00 26.47 95 LYS A O 1
ATOM 780 N N . ILE A 1 99 ? 15.471 -13.885 59.725 1.00 23.90 96 ILE A N 1
ATOM 781 C CA . ILE A 1 99 ? 14.891 -15.117 59.204 1.00 24.42 96 ILE A CA 1
ATOM 782 C C . ILE A 1 99 ? 13.386 -14.978 58.997 1.00 26.30 96 ILE A C 1
ATOM 783 O O . ILE A 1 99 ? 12.843 -15.450 57.996 1.00 25.69 96 ILE A O 1
ATOM 788 N N . PHE A 1 100 ? 12.707 -14.330 59.940 1.00 26.75 97 PHE A N 1
ATOM 789 C CA . PHE A 1 100 ? 11.271 -14.116 59.799 1.00 23.73 97 PHE A CA 1
ATOM 790 C C . PHE A 1 100 ? 10.972 -13.303 58.542 1.00 28.84 97 PHE A C 1
ATOM 791 O O . PHE A 1 100 ? 10.014 -13.591 57.824 1.00 28.96 97 PHE A O 1
ATOM 799 N N . LEU A 1 101 ? 11.777 -12.270 58.288 1.00 27.95 98 LEU A N 1
ATOM 800 C CA . LEU A 1 101 ? 11.588 -11.445 57.103 1.00 27.72 98 LEU A CA 1
ATOM 801 C C . LEU A 1 101 ? 11.827 -12.244 55.827 1.00 29.81 98 LEU A C 1
ATOM 802 O O . LEU A 1 101 ? 11.071 -12.129 54.863 1.00 30.88 98 LEU A O 1
ATOM 807 N N . GLU A 1 102 ? 12.884 -13.050 55.821 1.00 30.49 99 GLU A N 1
ATOM 808 C CA . GLU A 1 102 ? 13.221 -13.845 54.650 1.00 31.80 99 GLU A CA 1
ATOM 809 C C . GLU A 1 102 ? 12.125 -14.856 54.349 1.00 34.02 99 GLU A C 1
ATOM 810 O O . GLU A 1 102 ? 11.892 -15.202 53.192 1.00 35.23 99 GLU A O 1
ATOM 816 N N . LYS A 1 103 ? 11.453 -15.322 55.395 1.00 30.24 100 LYS A N 1
ATOM 817 C CA . LYS A 1 103 ? 10.426 -16.341 55.235 1.00 34.15 100 LYS A CA 1
ATOM 818 C C . LYS A 1 103 ? 9.022 -15.754 55.155 1.00 33.09 100 LYS A C 1
ATOM 819 O O . LYS A 1 103 ? 8.036 -16.478 55.259 1.00 34.83 100 LYS A O 1
ATOM 825 N N . GLY A 1 104 ? 8.942 -14.437 54.974 1.00 33.85 101 GLY A N 1
ATOM 826 C CA . GLY A 1 104 ? 7.692 -13.791 54.615 1.00 37.01 101 GLY A CA 1
ATOM 827 C C . GLY A 1 104 ? 6.809 -13.242 55.725 1.00 37.38 101 GLY A C 1
ATOM 828 O O . GLY A 1 104 ? 5.679 -12.835 55.464 1.00 38.05 101 GLY A O 1
ATOM 829 N N . ALA A 1 105 ? 7.298 -13.218 56.960 1.00 30.84 102 ALA A N 1
ATOM 830 C CA . ALA A 1 105 ? 6.505 -12.626 58.026 1.00 27.33 102 ALA A CA 1
ATOM 831 C C . ALA A 1 105 ? 6.376 -11.123 57.766 1.00 28.26 102 ALA A C 1
ATOM 832 O O . ALA A 1 105 ? 7.246 -10.516 57.132 1.00 27.13 102 ALA A O 1
ATOM 834 N N . ASP A 1 106 ? 5.286 -10.536 58.249 1.00 29.77 103 ASP A N 1
ATOM 835 C CA . ASP A 1 106 ? 4.960 -9.137 57.960 1.00 30.22 103 ASP A CA 1
ATOM 836 C C . ASP A 1 106 ? 5.263 -8.208 59.135 1.00 21.74 103 ASP A C 1
ATOM 837 O O . ASP A 1 106 ? 4.571 -8.228 60.155 1.00 24.51 103 ASP A O 1
ATOM 842 N N . ILE A 1 107 ? 6.293 -7.379 58.983 1.00 23.93 104 ILE A N 1
ATOM 843 C CA . ILE A 1 107 ? 6.704 -6.493 60.065 1.00 27.45 104 ILE A CA 1
ATOM 844 C C . ILE A 1 107 ? 5.975 -5.149 60.012 1.00 23.57 104 ILE A C 1
ATOM 845 O O . ILE A 1 107 ? 6.095 -4.342 60.937 1.00 24.07 104 ILE A O 1
ATOM 850 N N . THR A 1 108 ? 5.212 -4.909 58.945 1.00 20.85 105 THR A N 1
ATOM 851 C CA . THR A 1 108 ? 4.534 -3.610 58.777 1.00 23.83 105 THR A CA 1
ATOM 852 C C . THR A 1 108 ? 3.211 -3.530 59.534 1.00 25.68 105 THR A C 1
ATOM 853 O O . THR A 1 108 ? 2.721 -2.448 59.837 1.00 29.58 105 THR A O 1
ATOM 857 N N . ALA A 1 109 ? 2.623 -4.683 59.828 1.00 24.69 106 ALA A N 1
ATOM 858 C CA . ALA A 1 109 ? 1.364 -4.712 60.566 1.00 23.48 106 ALA A CA 1
ATOM 859 C C . ALA A 1 109 ? 1.532 -4.181 61.981 1.00 22.54 106 ALA A C 1
ATOM 860 O O . ALA A 1 109 ? 2.524 -4.470 62.649 1.00 23.28 106 ALA A O 1
ATOM 862 N N . LEU A 1 110 ? 0.553 -3.403 62.436 1.00 26.67 107 LEU A N 1
ATOM 863 C CA . LEU A 1 110 ? 0.558 -2.870 63.785 1.00 27.66 107 LEU A CA 1
ATOM 864 C C . LEU A 1 110 ? 0.238 -3.937 64.804 1.00 29.30 107 LEU A C 1
ATOM 865 O O . LEU A 1 110 ? -0.250 -5.014 64.459 1.00 28.45 107 LEU A O 1
ATOM 870 N N . TYR A 1 111 ? 0.545 -3.650 66.062 1.00 24.97 108 TYR A N 1
ATOM 871 C CA . TYR A 1 111 ? 0.036 -4.465 67.153 1.00 24.62 108 TYR A CA 1
ATOM 872 C C . TYR A 1 111 ? -1.278 -3.778 67.465 1.00 30.38 108 TYR A C 1
ATOM 873 O O . TYR A 1 111 ? -1.292 -2.675 68.008 1.00 31.70 108 TYR A O 1
ATOM 882 N N . LYS A 1 112 ? -2.386 -4.401 67.077 1.00 25.82 109 LYS A N 1
ATOM 883 C CA . LYS A 1 112 ? -3.688 -3.724 67.113 1.00 32.91 109 LYS A CA 1
ATOM 884 C C . LYS A 1 112 ? -4.171 -3.206 68.481 1.00 27.43 109 LYS A C 1
ATOM 885 O O . LYS A 1 112 ? -4.619 -2.068 68.580 1.00 34.26 109 LYS A O 1
ATOM 891 N N . PRO A 1 113 ? -4.073 -4.026 69.536 1.00 29.92 110 PRO A N 1
ATOM 892 C CA . PRO A 1 113 ? -4.646 -3.592 70.817 1.00 28.31 110 PRO A CA 1
ATOM 893 C C . PRO A 1 113 ? -4.190 -2.202 71.268 1.00 36.62 110 PRO A C 1
ATOM 894 O O . PRO A 1 113 ? -4.959 -1.494 71.920 1.00 36.69 110 PRO A O 1
ATOM 898 N N . TYR A 1 114 ? -2.974 -1.807 70.905 1.00 30.55 111 TYR A N 1
ATOM 899 C CA . TYR A 1 114 ? -2.449 -0.504 71.302 1.00 31.54 111 TYR A CA 1
ATOM 900 C C . TYR A 1 114 ? -2.143 0.373 70.087 1.00 30.89 111 TYR A C 1
ATOM 901 O O . TYR A 1 114 ? -1.704 1.510 70.230 1.00 28.64 111 TYR A O 1
ATOM 910 N N . LYS A 1 115 ? -2.386 -0.169 68.894 1.00 29.78 112 LYS A N 1
ATOM 911 C CA . LYS A 1 115 ? -2.090 0.506 67.632 1.00 28.90 112 LYS A CA 1
ATOM 912 C C . LYS A 1 115 ? -0.660 1.045 67.550 1.00 30.18 112 LYS A C 1
ATOM 913 O O . LYS A 1 115 ? -0.444 2.212 67.198 1.00 23.17 112 LYS A O 1
ATOM 919 N N . ILE A 1 116 ? 0.311 0.183 67.853 1.00 26.19 113 ILE A N 1
ATOM 920 C CA . ILE A 1 116 ? 1.721 0.564 67.867 1.00 21.92 113 ILE A CA 1
ATOM 921 C C . ILE A 1 116 ? 2.531 -0.236 66.857 1.00 20.78 113 ILE A C 1
ATOM 922 O O . ILE A 1 116 ? 2.175 -1.368 66.524 1.00 25.00 113 ILE A O 1
ATOM 927 N N . VAL A 1 117 ? 3.626 0.337 66.367 1.00 19.71 114 VAL A N 1
ATOM 928 C CA . VAL A 1 117 ? 4.527 -0.461 65.529 1.00 17.90 114 VAL A CA 1
ATOM 929 C C . VAL A 1 117 ? 4.987 -1.682 66.321 1.00 18.54 114 VAL A C 1
ATOM 930 O O . VAL A 1 117 ? 5.125 -1.633 67.549 1.00 21.34 114 VAL A O 1
ATOM 934 N N . VAL A 1 118 ? 5.196 -2.792 65.622 1.00 20.27 115 VAL A N 1
ATOM 935 C CA . VAL A 1 118 ? 5.383 -4.064 66.319 1.00 19.58 115 VAL A CA 1
ATOM 936 C C . VAL A 1 118 ? 6.752 -4.133 66.989 1.00 23.97 115 VAL A C 1
ATOM 937 O O . VAL A 1 118 ? 6.952 -4.912 67.928 1.00 21.01 115 VAL A O 1
ATOM 941 N N . PHE A 1 119 ? 7.673 -3.292 66.516 1.00 19.99 116 PHE A N 1
ATOM 942 C CA . PHE A 1 119 ? 9.037 -3.219 67.046 1.00 24.30 116 PHE A CA 1
ATOM 943 C C . PHE A 1 119 ? 9.228 -2.103 68.069 1.00 24.51 116 PHE A C 1
ATOM 944 O O . PHE A 1 119 ? 10.355 -1.768 68.423 1.00 21.67 116 PHE A O 1
ATOM 952 N N . LYS A 1 120 ? 8.137 -1.543 68.577 1.00 18.75 117 LYS A N 1
ATOM 953 C CA . LYS A 1 120 ? 8.275 -0.375 69.454 1.00 23.68 117 LYS A CA 1
ATOM 954 C C . LYS A 1 120 ? 9.212 -0.626 70.639 1.00 23.34 117 LYS A C 1
ATOM 955 O O . LYS A 1 120 ? 9.948 0.272 71.059 1.00 24.61 117 LYS A O 1
ATOM 961 N N . ASN A 1 121 ? 9.190 -1.839 71.183 1.00 21.09 118 ASN A N 1
ATOM 962 C CA . ASN A 1 121 ? 9.997 -2.127 72.371 1.00 23.39 118 ASN A CA 1
ATOM 963 C C . ASN A 1 121 ? 11.506 -2.038 72.126 1.00 20.07 118 ASN A C 1
ATOM 964 O O . ASN A 1 121 ? 12.277 -1.850 73.067 1.00 26.07 118 ASN A O 1
ATOM 969 N N . ILE A 1 122 ? 11.950 -2.170 70.878 1.00 22.90 119 ILE A N 1
ATOM 970 C CA . ILE A 1 122 ? 13.398 -2.186 70.660 1.00 22.72 119 ILE A CA 1
ATOM 971 C C . ILE A 1 122 ? 14.010 -0.857 71.061 1.00 28.10 119 ILE A C 1
ATOM 972 O O . ILE A 1 122 ? 15.201 -0.770 71.369 1.00 25.79 119 ILE A O 1
ATOM 977 N N . PHE A 1 123 ? 13.182 0.174 71.088 1.00 22.67 120 PHE A N 1
ATOM 978 C CA . PHE A 1 123 ? 13.666 1.505 71.443 1.00 28.83 120 PHE A CA 1
ATOM 979 C C . PHE A 1 123 ? 13.798 1.639 72.954 1.00 33.76 120 PHE A C 1
ATOM 980 O O . PHE A 1 123 ? 14.284 2.651 73.459 1.00 32.48 120 PHE A O 1
ATOM 988 N N . ASN A 1 124 ? 13.388 0.593 73.667 1.00 29.83 121 ASN A N 1
ATOM 989 C CA . ASN A 1 124 ? 13.549 0.530 75.116 1.00 34.48 121 ASN A CA 1
ATOM 990 C C . ASN A 1 124 ? 14.780 -0.260 75.520 1.00 37.74 121 ASN A C 1
ATOM 991 O O . ASN A 1 124 ? 15.137 -0.314 76.697 1.00 37.49 121 ASN A O 1
ATOM 996 N N . TYR A 1 125 ? 15.410 -0.902 74.545 1.00 35.66 122 TYR A N 1
ATOM 997 C CA . TYR A 1 125 ? 16.524 -1.790 74.835 1.00 32.38 122 TYR A CA 1
ATOM 998 C C . TYR A 1 125 ? 17.674 -1.045 75.496 1.00 33.53 122 TYR A C 1
ATOM 999 O O . TYR A 1 125 ? 18.059 0.046 75.068 1.00 35.05 122 TYR A O 1
ATOM 1008 N N . PHE A 1 126 ? 18.215 -1.648 76.546 1.00 34.91 123 PHE A N 1
ATOM 1009 C CA . PHE A 1 126 ? 19.415 -1.133 77.174 1.00 42.91 123 PHE A CA 1
ATOM 1010 C C . PHE A 1 126 ? 20.631 -1.764 76.516 1.00 49.91 123 PHE A C 1
ATOM 1011 O O . PHE A 1 126 ? 21.329 -2.573 77.121 1.00 58.68 123 PHE A O 1
ATOM 1019 N N . VAL A 1 127 ? 20.862 -1.414 75.258 1.00 52.73 124 VAL A N 1
ATOM 1020 C CA . VAL A 1 127 ? 22.086 -1.808 74.575 1.00 50.65 124 VAL A CA 1
ATOM 1021 C C . VAL A 1 127 ? 22.546 -0.659 73.692 1.00 47.29 124 VAL A C 1
ATOM 1022 O O . VAL A 1 127 ? 21.726 0.103 73.170 1.00 44.24 124 VAL A O 1
ATOM 1026 N N . ASP A 1 128 ? 23.859 -0.529 73.536 1.00 43.79 125 ASP A N 1
ATOM 1027 C CA . ASP A 1 128 ? 24.409 0.532 72.707 1.00 43.90 125 ASP A CA 1
ATOM 1028 C C . ASP A 1 128 ? 23.861 0.431 71.285 1.00 43.10 125 ASP A C 1
ATOM 1029 O O . ASP A 1 128 ? 23.803 -0.653 70.701 1.00 41.32 125 ASP A O 1
ATOM 1034 N N . GLU A 1 129 ? 23.451 1.565 70.735 1.00 44.12 126 GLU A N 1
ATOM 1035 C CA . GLU A 1 129 ? 22.846 1.587 69.411 1.00 38.84 126 GLU A CA 1
ATOM 1036 C C . GLU A 1 129 ? 23.755 1.037 68.317 1.00 39.51 126 GLU A C 1
ATOM 1037 O O . GLU A 1 129 ? 23.275 0.517 67.311 1.00 41.20 126 GLU A O 1
ATOM 1043 N N . ASN A 1 130 ? 25.066 1.168 68.499 1.00 36.55 127 ASN A N 1
ATOM 1044 C CA . ASN A 1 130 ? 26.003 0.558 67.566 1.00 37.39 127 ASN A CA 1
ATOM 1045 C C . ASN A 1 130 ? 25.637 -0.915 67.372 1.00 36.19 127 ASN A C 1
ATOM 1046 O O . ASN A 1 130 ? 25.707 -1.451 66.265 1.00 35.00 127 ASN A O 1
ATOM 1051 N N . GLU A 1 131 ? 25.240 -1.560 68.462 1.00 35.54 128 GLU A N 1
ATOM 1052 C CA . GLU A 1 131 ? 24.820 -2.959 68.409 1.00 35.31 128 GLU A CA 1
ATOM 1053 C C . GLU A 1 131 ? 23.467 -3.139 67.723 1.00 36.44 128 GLU A C 1
ATOM 1054 O O . GLU A 1 131 ? 23.165 -4.225 67.217 1.00 34.26 128 GLU A O 1
ATOM 1068 N N . ILE A 1 133 ? 22.406 -1.504 65.059 1.00 35.52 130 ILE A N 1
ATOM 1069 C CA . ILE A 1 133 ? 22.424 -1.145 63.642 1.00 32.32 130 ILE A CA 1
ATOM 1070 C C . ILE A 1 133 ? 21.997 -2.267 62.683 1.00 29.88 130 ILE A C 1
ATOM 1071 O O . ILE A 1 133 ? 21.181 -2.035 61.797 1.00 33.96 130 ILE A O 1
ATOM 1076 N N . PRO A 1 134 ? 22.534 -3.484 62.859 1.00 33.40 131 PRO A N 1
ATOM 1077 C CA . PRO A 1 134 ? 22.075 -4.554 61.966 1.00 30.76 131 PRO A CA 1
ATOM 1078 C C . PRO A 1 134 ? 20.557 -4.721 62.017 1.00 26.75 131 PRO A C 1
ATOM 1079 O O . PRO A 1 134 ? 19.922 -4.813 60.964 1.00 27.31 131 PRO A O 1
ATOM 1083 N N . LEU A 1 135 ? 19.984 -4.746 63.220 1.00 25.29 132 LEU A N 1
ATOM 1084 C CA . LEU A 1 135 ? 18.536 -4.852 63.364 1.00 27.79 132 LEU A CA 1
ATOM 1085 C C . LEU A 1 135 ? 17.817 -3.650 62.747 1.00 26.53 132 LEU A C 1
ATOM 1086 O O . LEU A 1 135 ? 16.819 -3.814 62.055 1.00 23.81 132 LEU A O 1
ATOM 1091 N N . TYR A 1 136 ? 18.331 -2.442 62.988 1.00 27.52 133 TYR A N 1
ATOM 1092 C CA . TYR A 1 136 ? 17.755 -1.230 62.407 1.00 28.32 133 TYR A CA 1
ATOM 1093 C C . TYR A 1 136 ? 17.715 -1.321 60.875 1.00 27.32 133 TYR A C 1
ATOM 1094 O O . TYR A 1 136 ? 16.728 -0.947 60.238 1.00 25.10 133 TYR A O 1
ATOM 1103 N N . LYS A 1 137 ? 18.799 -1.817 60.290 1.00 30.28 134 LYS A N 1
ATOM 1104 C CA . LYS A 1 137 ? 18.891 -1.963 58.841 1.00 28.15 134 LYS A CA 1
ATOM 1105 C C . LYS A 1 137 ? 17.845 -2.926 58.297 1.00 32.08 134 LYS A C 1
ATOM 1106 O O . LYS A 1 137 ? 17.245 -2.669 57.252 1.00 28.68 134 LYS A O 1
ATOM 1112 N N . LEU A 1 138 ? 17.640 -4.035 59.005 1.00 28.02 135 LEU A N 1
ATOM 1113 C CA . LEU A 1 138 ? 16.641 -5.019 58.608 1.00 27.76 135 LEU A CA 1
ATOM 1114 C C . LEU A 1 138 ? 15.274 -4.358 58.564 1.00 27.10 135 LEU A C 1
ATOM 1115 O O . LEU A 1 138 ? 14.549 -4.452 57.574 1.00 23.90 135 LEU A O 1
ATOM 1120 N N . ILE A 1 139 ? 14.925 -3.680 59.651 1.00 24.63 136 ILE A N 1
ATOM 1121 C CA . ILE A 1 139 ? 13.615 -3.063 59.759 1.00 22.60 136 ILE A CA 1
ATOM 1122 C C . ILE A 1 139 ? 13.376 -1.962 58.723 1.00 23.32 136 ILE A C 1
ATOM 1123 O O . ILE A 1 139 ? 12.365 -1.975 58.024 1.00 23.34 136 ILE A O 1
ATOM 1128 N N . PHE A 1 140 ? 14.308 -1.020 58.605 1.00 25.20 137 PHE A N 1
ATOM 1129 C CA . PHE A 1 140 ? 14.099 0.118 57.716 1.00 25.63 137 PHE A CA 1
ATOM 1130 C C . PHE A 1 140 ? 14.275 -0.199 56.231 1.00 27.20 137 PHE A C 1
ATOM 1131 O O . PHE A 1 140 ? 14.003 0.656 55.391 1.00 27.21 137 PHE A O 1
ATOM 1139 N N . SER A 1 141 ? 14.702 -1.426 55.918 1.00 27.49 138 SER A N 1
ATOM 1140 C CA . SER A 1 141 ? 14.786 -1.898 54.536 1.00 32.81 138 SER A CA 1
ATOM 1141 C C . SER A 1 141 ? 13.4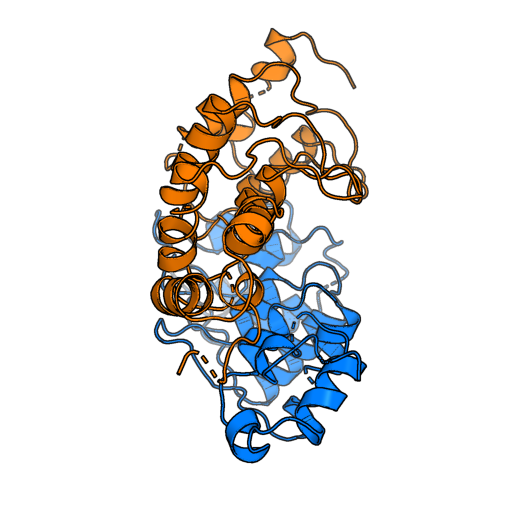33 -2.399 54.023 1.00 30.58 138 SER A C 1
ATOM 1142 O O . SER A 1 141 ? 13.283 -2.728 52.844 1.00 28.70 138 SER A O 1
ATOM 1145 N N . GLN A 1 142 ? 12.458 -2.486 54.915 1.00 26.04 139 GLN A N 1
ATOM 1146 C CA . GLN A 1 142 ? 11.130 -2.947 54.535 1.00 28.53 139 GLN A CA 1
ATOM 1147 C C . GLN A 1 142 ? 10.219 -1.765 54.198 1.00 29.50 139 GLN A C 1
ATOM 1148 O O . GLN A 1 142 ? 10.096 -0.819 54.976 1.00 26.81 139 GLN A O 1
ATOM 1154 N N . SER A 1 143 ? 9.576 -1.844 53.038 1.00 26.17 140 SER A N 1
ATOM 1155 C CA . SER A 1 143 ? 8.589 -0.859 52.624 1.00 26.66 140 SER A CA 1
ATOM 1156 C C . SER A 1 143 ? 7.333 -0.994 53.462 1.00 25.10 140 SER A C 1
ATOM 1157 O O . SER A 1 143 ? 6.955 -2.101 53.842 1.00 26.32 140 SER A O 1
ATOM 1160 N N . GLY A 1 144 ? 6.678 0.123 53.761 1.00 26.89 141 GLY A N 1
ATOM 1161 C CA . GLY A 1 144 ? 5.384 0.056 54.427 1.00 25.80 141 GLY A CA 1
ATOM 1162 C C . GLY A 1 144 ? 5.354 0.222 55.939 1.00 24.66 141 GLY A C 1
ATOM 1163 O O . GLY A 1 144 ? 4.314 0.005 56.563 1.00 24.41 141 GLY A O 1
ATOM 1164 N N . LEU A 1 145 ? 6.470 0.608 56.549 1.00 23.54 142 LEU A N 1
ATOM 1165 C CA . LEU A 1 145 ? 6.453 0.872 57.989 1.00 29.24 142 LEU A CA 1
ATOM 1166 C C . LEU A 1 145 ? 5.501 2.028 58.308 1.00 29.23 142 LEU A C 1
ATOM 1167 O O . LEU A 1 145 ? 5.476 3.041 57.607 1.00 30.07 142 LEU A O 1
ATOM 1172 N N . GLN A 1 146 ? 4.714 1.869 59.365 1.00 26.86 143 GLN A N 1
ATOM 1173 C CA . GLN A 1 146 ? 3.693 2.850 59.711 1.00 29.00 143 GLN A CA 1
ATOM 1174 C C . GLN A 1 146 ? 4.213 3.750 60.822 1.00 29.97 143 GLN A C 1
ATOM 1175 O O . GLN A 1 146 ? 3.834 3.614 61.988 1.00 26.41 143 GLN A O 1
ATOM 1181 N N . LEU A 1 147 ? 5.094 4.669 60.448 1.00 25.93 144 LEU A N 1
ATOM 1182 C CA . LEU A 1 147 ? 5.816 5.486 61.420 1.00 33.75 144 LEU A CA 1
ATOM 1183 C C . LEU A 1 147 ? 5.084 6.756 61.870 1.00 32.39 144 LEU A C 1
ATOM 1184 O O . LEU A 1 147 ? 5.485 7.374 62.854 1.00 30.93 144 LEU A O 1
ATOM 1189 N N . LEU A 1 148 ? 4.022 7.136 61.161 1.00 35.12 145 LEU A N 1
ATOM 1190 C CA . LEU A 1 148 ? 3.320 8.395 61.422 1.00 35.80 145 LEU A CA 1
ATOM 1191 C C . LEU A 1 148 ? 1.851 8.167 61.729 1.00 37.72 145 LEU A C 1
ATOM 1192 O O . LEU A 1 148 ? 1.011 9.038 61.508 1.00 44.01 145 LEU A O 1
ATOM 1197 N N . ILE A 1 149 ? 1.550 6.981 62.233 1.00 33.50 146 ILE A N 1
ATOM 1198 C CA . ILE A 1 149 ? 0.198 6.631 62.609 1.00 30.31 146 ILE A CA 1
ATOM 1199 C C . ILE A 1 149 ? 0.066 6.747 64.121 1.00 30.58 146 ILE A C 1
ATOM 1200 O O . ILE A 1 149 ? 0.868 6.182 64.862 1.00 30.08 146 ILE A O 1
ATOM 1205 N N . LYS A 1 150 ? -0.947 7.482 64.568 1.00 30.94 147 LYS A N 1
ATOM 1206 C CA . LYS A 1 150 ? -1.207 7.680 65.989 1.00 33.68 147 LYS A CA 1
ATOM 1207 C C . LYS A 1 150 ? -1.597 6.382 66.672 1.00 34.83 147 LYS A C 1
ATOM 1208 O O . LYS A 1 150 ? -2.461 5.650 66.182 1.00 34.54 147 LYS A O 1
ATOM 1214 N N . ASP A 1 151 ? -0.985 6.101 67.820 1.00 31.52 148 ASP A N 1
ATOM 1215 C CA . ASP A 1 151 ? -1.367 4.915 68.584 1.00 32.18 148 ASP A CA 1
ATOM 1216 C C . ASP A 1 151 ? -2.674 5.185 69.320 1.00 31.03 148 ASP A C 1
ATOM 1217 O O . ASP A 1 151 ? -3.308 6.230 69.111 1.00 35.67 148 ASP A O 1
ATOM 1222 N N . LYS A 1 152 ? -3.072 4.241 70.164 1.00 31.98 149 LYS A N 1
ATOM 1223 C CA . LYS A 1 152 ? -4.319 4.324 70.908 1.00 36.86 149 LYS A CA 1
ATOM 1224 C C . LYS A 1 152 ? -4.413 5.602 71.748 1.00 42.05 149 LYS A C 1
ATOM 1225 O O . LYS A 1 152 ? -5.507 5.981 72.182 1.00 42.35 149 LYS A O 1
ATOM 1231 N N . TRP A 1 153 ? -3.282 6.274 71.971 1.00 36.96 150 TRP A N 1
ATOM 1232 C CA . TRP A 1 153 ? -3.286 7.483 72.804 1.00 40.66 150 TRP A CA 1
ATOM 1233 C C . TRP A 1 153 ? -2.801 8.746 72.103 1.00 43.90 150 TRP A C 1
ATOM 1234 O O . TRP A 1 153 ? -2.574 9.766 72.755 1.00 48.67 150 TRP A O 1
ATOM 1245 N N . GLY A 1 154 ? -2.636 8.676 70.786 1.00 41.09 151 GLY A N 1
ATOM 1246 C CA . GLY A 1 154 ? -2.312 9.854 70.000 1.00 43.31 151 GLY A CA 1
ATOM 1247 C C . GLY A 1 154 ? -0.836 10.068 69.720 1.00 42.56 151 GLY A C 1
ATOM 1248 O O . GLY A 1 154 ? -0.431 11.134 69.269 1.00 44.03 151 GLY A O 1
ATOM 1249 N N . LEU A 1 155 ? -0.029 9.048 69.978 1.00 36.50 152 LEU A N 1
ATOM 1250 C CA . LEU A 1 155 ? 1.412 9.144 69.801 1.00 35.39 152 LEU A CA 1
ATOM 1251 C C . LEU A 1 155 ? 1.853 8.292 68.613 1.00 30.32 152 LEU A C 1
ATOM 1252 O O . LEU A 1 155 ? 1.502 7.115 68.528 1.00 30.43 152 LEU A O 1
ATOM 1257 N N . THR A 1 156 ? 2.619 8.876 67.695 1.00 30.53 153 THR A N 1
ATOM 1258 C CA . THR A 1 156 ? 3.171 8.096 66.582 1.00 29.24 153 THR A CA 1
ATOM 1259 C C . THR A 1 156 ? 4.491 7.447 66.982 1.00 28.96 153 THR A C 1
ATOM 1260 O O . THR A 1 156 ? 5.076 7.785 68.014 1.00 29.79 153 THR A O 1
ATOM 1264 N N . ALA A 1 157 ? 4.979 6.528 66.154 1.00 26.77 154 ALA A N 1
ATOM 1265 C CA . ALA A 1 157 ? 6.258 5.895 66.424 1.00 26.43 154 ALA A CA 1
ATOM 1266 C C . ALA A 1 157 ? 7.380 6.931 66.393 1.00 24.12 154 ALA A C 1
ATOM 1267 O O . ALA A 1 157 ? 8.296 6.891 67.214 1.00 30.51 154 ALA A O 1
ATOM 1269 N N . LEU A 1 158 ? 7.314 7.861 65.443 1.00 24.05 155 LEU A N 1
ATOM 1270 C CA . LEU A 1 158 ? 8.340 8.890 65.353 1.00 29.30 155 LEU A CA 1
ATOM 1271 C C . LEU A 1 158 ? 8.366 9.708 66.647 1.00 30.87 155 LEU A C 1
ATOM 1272 O O . LEU A 1 158 ? 9.423 9.929 67.237 1.00 28.35 155 LEU A O 1
ATOM 1277 N N . GLU A 1 159 ? 7.191 10.139 67.091 1.00 32.25 156 GLU A N 1
ATOM 1278 C CA . GLU A 1 159 ? 7.091 10.933 68.310 1.00 36.16 156 GLU A CA 1
ATOM 1279 C C . GLU A 1 159 ? 7.712 10.230 69.524 1.00 38.07 156 GLU A C 1
ATOM 1280 O O . GLU A 1 159 ? 8.366 10.874 70.348 1.00 38.61 156 GLU A O 1
ATOM 1286 N N . PHE A 1 160 ? 7.522 8.913 69.615 1.00 31.48 157 PHE A N 1
ATOM 1287 C CA . PHE A 1 160 ? 8.080 8.104 70.702 1.00 28.49 157 PHE A CA 1
ATOM 1288 C C . PHE A 1 160 ? 9.601 8.062 70.665 1.00 35.71 157 PHE A C 1
ATOM 1289 O O . PHE A 1 160 ? 10.268 8.226 71.685 1.00 35.60 157 PHE A O 1
ATOM 1297 N N . VAL A 1 161 ? 10.149 7.812 69.483 1.00 32.99 158 VAL A N 1
ATOM 1298 C CA . VAL A 1 161 ? 11.589 7.689 69.340 1.00 30.07 158 VAL A CA 1
ATOM 1299 C C . VAL A 1 161 ? 12.273 9.026 69.625 1.00 32.03 158 VAL A C 1
ATOM 1300 O O . VAL A 1 161 ? 13.356 9.066 70.212 1.00 35.35 158 VAL A O 1
ATOM 1304 N N . LYS A 1 162 ? 11.625 10.118 69.232 1.00 39.00 159 LYS A N 1
ATOM 1305 C CA . LYS A 1 162 ? 12.139 11.460 69.531 1.00 40.95 159 LYS A CA 1
ATOM 1306 C C . LYS A 1 162 ? 12.431 11.657 71.024 1.00 44.43 159 LYS A C 1
ATOM 1307 O O . LYS A 1 162 ? 13.336 12.404 71.394 1.00 51.34 159 LYS A O 1
ATOM 1313 N N . ARG A 1 163 ? 11.669 10.981 71.879 1.00 36.63 160 ARG A N 1
ATOM 1314 C CA . ARG A 1 163 ? 11.781 11.184 73.323 1.00 40.38 160 ARG A CA 1
ATOM 1315 C C . ARG A 1 163 ? 12.559 10.074 74.043 1.00 37.86 160 ARG A C 1
ATOM 1316 O O . ARG A 1 163 ? 12.650 10.064 75.265 1.00 39.23 160 ARG A O 1
ATOM 1324 N N . CYS A 1 164 ? 13.105 9.134 73.280 1.00 39.96 161 CYS A N 1
ATOM 1325 C CA . CYS A 1 164 ? 14.073 8.194 73.827 1.00 41.29 161 CYS A CA 1
ATOM 1326 C C . CYS A 1 164 ? 15.461 8.766 73.585 1.00 46.87 161 CYS A C 1
ATOM 1327 O O . CYS A 1 164 ? 15.611 9.785 72.924 1.00 37.69 161 CYS A O 1
ATOM 1330 N N . GLN A 1 165 ? 16.486 8.134 74.132 1.00 56.35 162 GLN A N 1
ATOM 1331 C CA . GLN A 1 165 ? 17.833 8.605 73.854 1.00 53.43 162 GLN A CA 1
ATOM 1332 C C . GLN A 1 165 ? 18.440 7.719 72.771 1.00 39.81 162 GLN A C 1
ATOM 1333 O O . GLN A 1 165 ? 19.418 7.015 73.005 1.00 42.15 162 GLN A O 1
ATOM 1339 N N . LYS A 1 166 ? 17.825 7.746 71.589 1.00 34.00 163 LYS A N 1
ATOM 1340 C CA . LYS A 1 166 ? 18.207 6.870 70.483 1.00 29.51 163 LYS A CA 1
ATOM 1341 C C . LYS A 1 166 ? 18.410 7.675 69.200 1.00 29.59 163 LYS A C 1
ATOM 1342 O O . LYS A 1 166 ? 17.627 7.551 68.262 1.00 30.52 163 LYS A O 1
ATOM 1348 N N . PRO A 1 167 ? 19.462 8.502 69.154 1.00 31.20 164 PRO A N 1
ATOM 1349 C CA . PRO A 1 167 ? 19.668 9.400 68.011 1.00 30.95 164 PRO A CA 1
ATOM 1350 C C . PRO A 1 167 ? 19.827 8.656 66.686 1.00 31.97 164 PRO A C 1
ATOM 1351 O O . PRO A 1 167 ? 19.423 9.173 65.640 1.00 31.62 164 PRO A O 1
ATOM 1355 N N . ILE A 1 168 ? 20.410 7.463 66.721 1.00 30.23 165 ILE A N 1
ATOM 1356 C CA . ILE A 1 168 ? 20.613 6.707 65.487 1.00 33.75 165 ILE A CA 1
ATOM 1357 C C . ILE A 1 168 ? 19.275 6.239 64.917 1.00 31.92 165 ILE A C 1
ATOM 1358 O O . ILE A 1 168 ? 19.006 6.393 63.727 1.00 29.42 165 ILE A O 1
ATOM 1363 N N . ALA A 1 169 ? 18.429 5.675 65.771 1.00 30.59 166 ALA A N 1
ATOM 1364 C CA . ALA A 1 169 ? 17.101 5.263 65.337 1.00 28.28 166 ALA A CA 1
ATOM 1365 C C . ALA A 1 169 ? 16.325 6.471 64.805 1.00 31.21 166 ALA A C 1
ATOM 1366 O O . ALA A 1 169 ? 15.580 6.361 63.832 1.00 30.21 166 ALA A O 1
ATOM 1368 N N . LEU A 1 170 ? 16.502 7.624 65.442 1.00 27.04 167 LEU A N 1
ATOM 1369 C CA . LEU A 1 170 ? 15.740 8.809 65.059 1.00 25.29 167 LEU A CA 1
ATOM 1370 C C . LEU A 1 170 ? 16.143 9.255 63.662 1.00 22.96 167 LEU A C 1
ATOM 1371 O O . LEU A 1 170 ? 15.297 9.554 62.825 1.00 30.69 167 LEU A O 1
ATOM 1376 N N . LYS A 1 171 ? 17.450 9.299 63.430 1.00 27.63 168 LYS A N 1
ATOM 1377 C CA . LYS A 1 171 ? 18.004 9.680 62.135 1.00 32.90 168 LYS A CA 1
ATOM 1378 C C . LYS A 1 171 ? 17.518 8.737 61.042 1.00 29.11 168 LYS A C 1
ATOM 1379 O O . LYS A 1 171 ? 17.115 9.167 59.965 1.00 27.07 168 LYS A O 1
ATOM 1401 N N . GLU A 1 174 ? 13.790 9.360 60.292 1.00 27.03 171 GLU A N 1
ATOM 1402 C CA . GLU A 1 174 ? 13.615 10.576 59.510 1.00 25.67 171 GLU A CA 1
ATOM 1403 C C . GLU A 1 174 ? 14.019 10.321 58.055 1.00 25.64 171 GLU A C 1
ATOM 1404 O O . GLU A 1 174 ? 13.367 10.807 57.124 1.00 27.94 171 GLU A O 1
ATOM 1410 N N . ASP A 1 175 ? 15.082 9.548 57.858 1.00 29.58 172 ASP A N 1
ATOM 1411 C CA . ASP A 1 175 ? 15.532 9.227 56.503 1.00 27.78 172 ASP A CA 1
ATOM 1412 C C . ASP A 1 175 ? 14.478 8.396 55.768 1.00 25.20 172 ASP A C 1
ATOM 1413 O O . ASP A 1 175 ? 14.255 8.568 54.567 1.00 23.43 172 ASP A O 1
ATOM 1418 N N . TYR A 1 176 ? 13.851 7.476 56.497 1.00 26.64 173 TYR A N 1
ATOM 1419 C CA . TYR A 1 176 ? 12.851 6.570 55.924 1.00 26.85 173 TYR A CA 1
ATOM 1420 C C . TYR A 1 176 ? 11.636 7.387 55.499 1.00 24.77 173 TYR A C 1
ATOM 1421 O O . TYR A 1 176 ? 11.096 7.217 54.408 1.00 24.70 173 TYR A O 1
ATOM 1430 N N . ILE A 1 177 ? 11.212 8.280 56.381 1.00 24.43 174 ILE A N 1
ATOM 1431 C CA . ILE A 1 177 ? 10.088 9.158 56.089 1.00 23.99 174 ILE A CA 1
ATOM 1432 C C . ILE A 1 177 ? 10.336 10.053 54.864 1.00 24.59 174 ILE A C 1
ATOM 1433 O O . ILE A 1 177 ? 9.430 10.280 54.065 1.00 28.79 174 ILE A O 1
ATOM 1438 N N . LYS A 1 178 ? 11.561 10.542 54.707 1.00 24.87 175 LYS A N 1
ATOM 1439 C CA . LYS A 1 178 ? 11.879 11.405 53.573 1.00 24.61 175 LYS A CA 1
ATOM 1440 C C . LYS A 1 178 ? 11.981 10.572 52.300 1.00 26.01 175 LYS A C 1
ATOM 1441 O O . LYS A 1 178 ? 11.545 10.993 51.233 1.00 24.61 175 LYS A O 1
ATOM 1447 N N . LYS A 1 179 ? 12.562 9.384 52.415 1.00 23.30 176 LYS A N 1
ATOM 1448 C CA . LYS A 1 179 ? 12.672 8.501 51.263 1.00 23.62 176 LYS A CA 1
ATOM 1449 C C . LYS A 1 179 ? 11.286 8.202 50.696 1.00 25.34 176 LYS A C 1
ATOM 1450 O O . LYS A 1 179 ? 11.034 8.402 49.504 1.00 25.53 176 LYS A O 1
ATOM 1456 N N . TYR A 1 180 ? 10.386 7.733 51.558 1.00 24.24 177 TYR A N 1
ATOM 1457 C CA . TYR A 1 180 ? 9.065 7.311 51.106 1.00 27.81 177 TYR A CA 1
ATOM 1458 C C . TYR A 1 180 ? 8.040 8.444 51.068 1.00 28.31 177 TYR A C 1
ATOM 1459 O O . TYR A 1 180 ? 6.895 8.228 50.678 1.00 28.98 177 TYR A O 1
ATOM 1468 N N . ASN A 1 181 ? 8.471 9.645 51.441 1.00 27.36 178 ASN A N 1
ATOM 1469 C CA . ASN A 1 181 ? 7.631 10.840 51.390 1.00 30.68 178 ASN A CA 1
ATOM 1470 C C . ASN A 1 181 ? 6.384 10.690 52.263 1.00 28.95 178 ASN A C 1
ATOM 1471 O O . ASN A 1 181 ? 5.287 11.065 51.858 1.00 34.75 178 ASN A O 1
ATOM 1476 N N . LEU A 1 182 ? 6.565 10.145 53.460 1.00 27.78 179 LEU A N 1
ATOM 1477 C CA . LEU A 1 182 ? 5.431 9.898 54.361 1.00 30.74 179 LEU A CA 1
ATOM 1478 C C . LEU A 1 182 ? 4.968 11.182 55.052 1.00 34.99 179 LEU A C 1
ATOM 1479 O O . LEU A 1 182 ? 5.783 12.033 55.418 1.00 34.20 179 LEU A O 1
ATOM 1484 N N . LYS A 1 183 ? 3.654 11.317 55.219 1.00 39.85 180 LYS A N 1
ATOM 1485 C CA . LYS A 1 183 ? 3.072 12.505 55.837 1.00 42.40 180 LYS A CA 1
ATOM 1486 C C . LYS A 1 183 ? 2.252 12.115 57.064 1.00 51.13 180 LYS A C 1
ATOM 1487 O O . LYS A 1 183 ? 1.874 10.955 57.219 1.00 53.98 180 LYS A O 1
ATOM 1493 N N . GLU A 1 184 ? 1.978 13.082 57.934 1.00 56.77 181 GLU A N 1
ATOM 1494 C CA . GLU A 1 184 ? 1.212 12.810 59.148 1.00 62.64 181 GLU A CA 1
ATOM 1495 C C . GLU A 1 184 ? -0.167 12.221 58.845 1.00 64.48 181 GLU A C 1
ATOM 1496 O O . GLU A 1 184 ? -0.849 12.649 57.912 1.00 64.93 181 GLU A O 1
ATOM 1502 N N . ASN B 1 2 ? -12.048 -31.695 79.260 1.00 51.74 -1 ASN B N 1
ATOM 1503 C CA . ASN B 1 2 ? -10.864 -32.547 79.337 1.00 46.43 -1 ASN B CA 1
ATOM 1504 C C . ASN B 1 2 ? -9.590 -31.725 79.469 1.00 40.35 -1 ASN B C 1
ATOM 1505 O O . ASN B 1 2 ? -8.654 -31.881 78.682 1.00 40.28 -1 ASN B O 1
ATOM 1510 N N . ALA B 1 3 ? -9.557 -30.849 80.467 1.00 31.96 0 ALA B N 1
ATOM 1511 C CA . ALA B 1 3 ? -8.411 -29.966 80.665 1.00 27.61 0 ALA B CA 1
ATOM 1512 C C . ALA B 1 3 ? -7.161 -30.726 81.106 1.00 24.45 0 ALA B C 1
ATOM 1513 O O . ALA B 1 3 ? -6.044 -30.213 80.999 1.00 21.15 0 ALA B O 1
ATOM 1523 N N . SER B 1 5 ? -5.900 -33.161 79.672 1.00 23.64 2 SER B N 1
ATOM 1524 C CA . SER B 1 5 ? -5.114 -33.509 78.485 1.00 24.43 2 SER B CA 1
ATOM 1525 C C . SER B 1 5 ? -4.107 -32.395 78.189 1.00 24.56 2 SER B C 1
ATOM 1526 O O . SER B 1 5 ? -3.127 -32.596 77.468 1.00 27.51 2 SER B O 1
ATOM 1529 N N . GLU B 1 6 ? -4.374 -31.225 78.760 1.00 23.85 3 GLU B N 1
ATOM 1530 C CA . GLU B 1 6 ? -3.552 -30.023 78.590 1.00 25.57 3 GLU B CA 1
ATOM 1531 C C . GLU B 1 6 ? -2.663 -29.728 79.789 1.00 30.19 3 GLU B C 1
ATOM 1532 O O . GLU B 1 6 ? -1.535 -29.234 79.636 1.00 27.48 3 GLU B O 1
ATOM 1538 N N . TYR B 1 7 ? -3.197 -29.969 80.983 1.00 25.21 4 TYR B N 1
ATOM 1539 C CA . TYR B 1 7 ? -2.531 -29.570 82.226 1.00 25.53 4 TYR B CA 1
ATOM 1540 C C . TYR B 1 7 ? -2.579 -30.747 83.195 1.00 33.70 4 TYR B C 1
ATOM 1541 O O . TYR B 1 7 ? -3.648 -31.299 83.436 1.00 27.57 4 TYR B O 1
ATOM 1550 N N . ARG B 1 8 ? -1.423 -31.132 83.734 1.00 33.49 5 ARG B N 1
ATOM 1551 C CA . ARG B 1 8 ? -1.356 -32.234 84.689 1.00 32.50 5 ARG B CA 1
ATOM 1552 C C . ARG B 1 8 ? -1.631 -31.750 86.110 1.00 35.96 5 ARG B C 1
ATOM 1553 O O . ARG B 1 8 ? -2.040 -32.530 86.976 1.00 34.96 5 ARG B O 1
ATOM 1561 N N . THR B 1 9 ? -1.407 -30.461 86.341 1.00 27.19 6 THR B N 1
ATOM 1562 C CA . THR B 1 9 ? -1.565 -29.879 87.671 1.00 30.82 6 THR B CA 1
ATOM 1563 C C . THR B 1 9 ? -2.378 -28.593 87.645 1.00 30.08 6 THR B C 1
ATOM 1564 O O . THR B 1 9 ? -2.471 -27.927 86.610 1.00 26.17 6 THR B O 1
ATOM 1568 N N . VAL B 1 10 ? -2.964 -28.243 88.790 1.00 28.76 7 VAL B N 1
ATOM 1569 C CA . VAL B 1 10 ? -3.652 -26.967 88.924 1.00 26.30 7 VAL B CA 1
ATOM 1570 C C . VAL B 1 10 ? -2.692 -25.827 88.623 1.00 29.91 7 VAL B C 1
ATOM 1571 O O . VAL B 1 10 ? -3.082 -24.818 88.037 1.00 27.26 7 VAL B O 1
ATOM 1575 N N . SER B 1 11 ? -1.437 -25.984 89.041 1.00 24.22 8 SER B N 1
ATOM 1576 C CA . SER B 1 11 ? -0.417 -24.962 88.819 1.00 25.91 8 SER B CA 1
ATOM 1577 C C . SER B 1 11 ? -0.254 -24.629 87.339 1.00 24.61 8 SER B C 1
ATOM 1578 O O . SER B 1 11 ? -0.201 -23.452 86.950 1.00 22.82 8 SER B O 1
ATOM 1581 N N . ALA B 1 12 ? -0.159 -25.671 86.523 1.00 26.62 9 ALA B N 1
ATOM 1582 C CA . ALA B 1 12 ? -0.029 -25.523 85.080 1.00 22.74 9 ALA B CA 1
ATOM 1583 C C . ALA B 1 12 ? -1.264 -24.847 84.496 1.00 22.97 9 ALA B C 1
ATOM 1584 O O . ALA B 1 12 ? -1.148 -23.928 83.693 1.00 22.18 9 ALA B O 1
ATOM 1586 N N . ALA B 1 13 ? -2.447 -25.294 84.912 1.00 20.50 10 ALA B N 1
ATOM 1587 C CA . ALA B 1 13 ? -3.680 -24.672 84.454 1.00 21.17 10 ALA B CA 1
ATOM 1588 C C . ALA B 1 13 ? -3.710 -23.200 84.856 1.00 21.66 10 ALA B C 1
ATOM 1589 O O . ALA B 1 13 ? -4.114 -22.351 84.067 1.00 21.64 10 ALA B O 1
ATOM 1591 N N . ALA B 1 14 ? -3.279 -22.900 86.079 1.00 19.61 11 ALA B N 1
ATOM 1592 C CA . ALA B 1 14 ? -3.369 -21.535 86.588 1.00 20.57 11 ALA B CA 1
ATOM 1593 C C . ALA B 1 14 ? -2.496 -20.582 85.790 1.00 23.33 11 ALA B C 1
ATOM 1594 O O . ALA B 1 14 ? -2.850 -19.413 85.602 1.00 20.11 11 ALA B O 1
ATOM 1604 N N . LEU B 1 16 ? -1.193 -21.303 82.548 1.00 21.17 13 LEU B N 1
ATOM 1605 C CA . LEU B 1 16 ? -1.232 -21.448 81.097 1.00 18.86 13 LEU B CA 1
ATOM 1606 C C . LEU B 1 16 ? -2.647 -21.480 80.531 1.00 22.01 13 LEU B C 1
ATOM 1607 O O . LEU B 1 16 ? -2.839 -21.298 79.329 1.00 23.31 13 LEU B O 1
ATOM 1612 N N . GLY B 1 17 ? -3.627 -21.741 81.389 1.00 21.17 14 GLY B N 1
ATOM 1613 C CA . GLY B 1 17 ? -4.978 -22.023 80.930 1.00 21.17 14 GLY B CA 1
ATOM 1614 C C . GLY B 1 17 ? -6.007 -20.956 81.237 1.00 19.00 14 GLY B C 1
ATOM 1615 O O . GLY B 1 17 ? -5.672 -19.875 81.727 1.00 23.03 14 GLY B O 1
ATOM 1616 N N . THR B 1 18 ? -7.269 -21.267 80.942 1.00 18.99 15 THR B N 1
ATOM 1617 C CA . THR B 1 18 ? -8.382 -20.373 81.249 1.00 21.32 15 THR B CA 1
ATOM 1618 C C . THR B 1 18 ? -8.832 -20.564 82.690 1.00 26.71 15 THR B C 1
ATOM 1619 O O . THR B 1 18 ? -8.396 -21.496 83.358 1.00 22.11 15 THR B O 1
ATOM 1623 N N . TYR B 1 19 ? -9.687 -19.666 83.173 1.00 21.33 16 TYR B N 1
ATOM 1624 C CA . TYR B 1 19 ? -10.287 -19.824 84.488 1.00 19.42 16 TYR B CA 1
ATOM 1625 C C . TYR B 1 19 ? -10.989 -21.175 84.537 1.00 22.67 16 TYR B C 1
ATOM 1626 O O . TYR B 1 19 ? -10.915 -21.892 85.530 1.00 23.08 16 TYR B O 1
ATOM 1635 N N . GLU B 1 20 ? -11.654 -21.521 83.441 1.00 24.22 17 GLU B N 1
ATOM 1636 C CA . GLU B 1 20 ? -12.414 -22.755 83.377 1.00 27.07 17 GLU B CA 1
ATOM 1637 C C . GLU B 1 20 ? -11.495 -23.973 83.469 1.00 28.83 17 GLU B C 1
ATOM 1638 O O . GLU B 1 20 ? -11.817 -24.945 84.161 1.00 28.19 17 GLU B O 1
ATOM 1644 N N . ASP B 1 21 ? -10.360 -23.917 82.772 1.00 24.03 18 ASP B N 1
ATOM 1645 C CA . ASP B 1 21 ? -9.336 -24.953 82.887 1.00 23.15 18 ASP B CA 1
ATOM 1646 C C . ASP B 1 21 ? -8.864 -25.075 84.333 1.00 28.23 18 ASP B C 1
ATOM 1647 O O . ASP B 1 21 ? -8.783 -26.175 84.881 1.00 26.57 18 ASP B O 1
ATOM 1652 N N . PHE B 1 22 ? -8.525 -23.935 84.934 1.00 23.31 19 PHE B N 1
ATOM 1653 C CA . PHE B 1 22 ? -8.077 -23.889 86.324 1.00 23.50 19 PHE B CA 1
ATOM 1654 C C . PHE B 1 22 ? -9.102 -24.529 87.248 1.00 24.69 19 PHE B C 1
ATOM 1655 O O . PHE B 1 22 ? -8.755 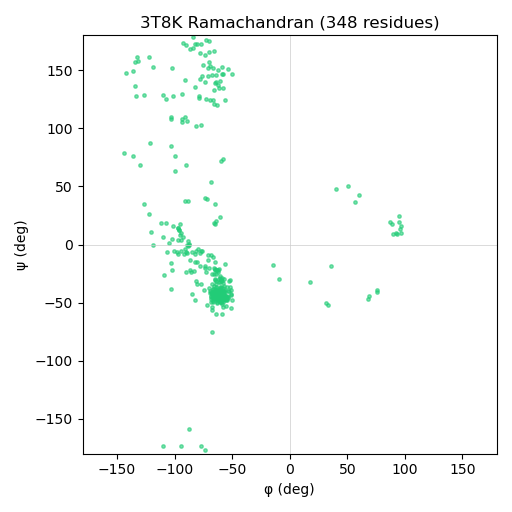-25.341 88.106 1.00 26.46 19 PHE B O 1
ATOM 1663 N N . LEU B 1 23 ? -10.367 -24.158 87.069 1.00 23.47 20 LEU B N 1
ATOM 1664 C CA . LEU B 1 23 ? -11.436 -24.655 87.928 1.00 24.83 20 LEU B CA 1
ATOM 1665 C C . LEU B 1 23 ? -11.583 -26.170 87.802 1.00 30.42 20 LEU B C 1
ATOM 1666 O O . LEU B 1 23 ? -11.846 -26.857 88.786 1.00 35.44 20 LEU B O 1
ATOM 1671 N N . GLU B 1 24 ? -11.412 -26.686 86.590 1.00 30.56 21 GLU B N 1
ATOM 1672 C CA . GLU B 1 24 ? -11.493 -28.130 86.377 1.00 31.50 21 GLU B CA 1
ATOM 1673 C C . GLU B 1 24 ? -10.349 -28.851 87.083 1.00 34.37 21 GLU B C 1
ATOM 1674 O O . GLU B 1 24 ? -10.550 -29.906 87.682 1.00 41.06 21 GLU B O 1
ATOM 1680 N N . LEU B 1 25 ? -9.147 -28.288 87.018 1.00 32.90 22 LEU B N 1
ATOM 1681 C CA . LEU B 1 25 ? -8.010 -28.909 87.697 1.00 25.80 22 LEU B CA 1
ATOM 1682 C C . LEU B 1 25 ? -8.171 -28.844 89.216 1.00 34.54 22 LEU B C 1
ATOM 1683 O O . LEU B 1 25 ? -7.892 -29.823 89.920 1.00 32.53 22 LEU B O 1
ATOM 1688 N N . PHE B 1 26 ? -8.631 -27.694 89.709 1.00 24.46 23 PHE B N 1
ATOM 1689 C CA . PHE B 1 26 ? -8.812 -27.478 91.140 1.00 25.21 23 PHE B CA 1
ATOM 1690 C C . PHE B 1 26 ? -9.910 -28.372 91.720 1.00 35.74 23 PHE B C 1
ATOM 1691 O O . PHE B 1 26 ? -9.716 -29.013 92.756 1.00 35.65 23 PHE B O 1
ATOM 1699 N N . GLU B 1 27 ? -11.063 -28.398 91.057 1.00 44.15 24 GLU B N 1
ATOM 1700 C CA . GLU B 1 27 ? -12.225 -29.128 91.570 1.00 51.24 24 GLU B CA 1
ATOM 1701 C C . GLU B 1 27 ? -12.171 -30.614 91.234 1.00 53.71 24 GLU B C 1
ATOM 1702 O O . GLU B 1 27 ? -12.395 -31.464 92.098 1.00 54.69 24 GLU B O 1
ATOM 1708 N N . LYS B 1 28 ? -11.873 -30.923 89.977 1.00 52.51 25 LYS B N 1
ATOM 1709 C CA . LYS B 1 28 ? -11.952 -32.300 89.496 1.00 55.65 25 LYS B CA 1
ATOM 1710 C C . LYS B 1 28 ? -10.590 -32.907 89.155 1.00 51.85 25 LYS B C 1
ATOM 1711 O O . LYS B 1 28 ? -10.508 -33.902 88.436 1.00 55.17 25 LYS B O 1
ATOM 1717 N N . GLY B 1 29 ? -9.527 -32.307 89.675 1.00 49.82 26 GLY B N 1
ATOM 1718 C CA . GLY B 1 29 ? -8.186 -32.832 89.490 1.00 44.94 26 GLY B CA 1
ATOM 1719 C C . GLY B 1 29 ? -7.880 -33.838 90.578 1.00 49.23 26 GLY B C 1
ATOM 1720 O O . GLY B 1 29 ? -8.797 -34.372 91.189 1.00 54.53 26 GLY B O 1
ATOM 1721 N N . TYR B 1 30 ? -6.602 -34.090 90.838 1.00 52.73 27 TYR B N 1
ATOM 1722 C CA . TYR B 1 30 ? -6.235 -35.075 91.851 1.00 62.65 27 TYR B CA 1
ATOM 1723 C C . TYR B 1 30 ? -5.639 -34.440 93.107 1.00 56.39 27 TYR B C 1
ATOM 1724 O O . TYR B 1 30 ? -5.732 -35.006 94.201 1.00 50.93 27 TYR B O 1
ATOM 1733 N N . GLU B 1 31 ? -5.042 -33.261 92.954 1.00 48.21 28 GLU B N 1
ATOM 1734 C CA . GLU B 1 31 ? -4.375 -32.597 94.067 1.00 40.36 28 GLU B CA 1
ATOM 1735 C C . GLU B 1 31 ? -5.363 -32.137 95.128 1.00 39.00 28 GLU B C 1
ATOM 1736 O O . GLU B 1 31 ? -6.496 -31.751 94.820 1.00 35.01 28 GLU B O 1
ATOM 1742 N N . ASP B 1 32 ? -4.918 -32.181 96.379 1.00 35.81 29 ASP B N 1
ATOM 1743 C CA . ASP B 1 32 ? -5.740 -31.774 97.504 1.00 35.86 29 ASP B CA 1
ATOM 1744 C C . ASP B 1 32 ? -5.906 -30.256 97.546 1.00 33.83 29 ASP B C 1
ATOM 1745 O O . ASP B 1 32 ? -4.919 -29.514 97.575 1.00 33.10 29 ASP B O 1
ATOM 1750 N N . LYS B 1 33 ? -7.155 -29.797 97.564 1.00 36.92 30 LYS B N 1
ATOM 1751 C CA . LYS B 1 33 ? -7.440 -28.366 97.518 1.00 34.66 30 LYS B CA 1
ATOM 1752 C C . LYS B 1 33 ? -6.648 -27.589 98.565 1.00 33.77 30 LYS B C 1
ATOM 1753 O O . LYS B 1 33 ? -6.122 -26.515 98.282 1.00 31.42 30 LYS B O 1
ATOM 1759 N N . GLU B 1 34 ? -6.567 -28.125 99.779 1.00 34.38 31 GLU B N 1
ATOM 1760 C CA . GLU B 1 34 ? -5.913 -27.386 100.856 1.00 38.84 31 GLU B CA 1
ATOM 1761 C C . GLU B 1 34 ? -4.423 -27.192 100.582 1.00 33.92 31 GLU B C 1
ATOM 1762 O O . GLU B 1 34 ? -3.876 -26.120 100.819 1.00 37.78 31 GLU B O 1
ATOM 1768 N N . SER B 1 35 ? -3.770 -28.228 100.068 1.00 32.58 32 SER B N 1
ATOM 1769 C CA . SER B 1 35 ? -2.356 -28.128 99.719 1.00 33.03 32 SER B CA 1
ATOM 1770 C C . SER B 1 35 ? -2.154 -27.093 98.622 1.00 29.39 32 SER B C 1
ATOM 1771 O O . SER B 1 35 ? -1.212 -26.290 98.664 1.00 31.73 32 SER B O 1
ATOM 1774 N N . VAL B 1 36 ? -3.049 -27.094 97.642 1.00 27.71 33 VAL B N 1
ATOM 1775 C CA . VAL B 1 36 ? -2.960 -26.111 96.561 1.00 26.53 33 VAL B CA 1
ATOM 1776 C C . VAL B 1 36 ? -3.114 -24.687 97.087 1.00 25.82 33 VAL B C 1
ATOM 1777 O O . VAL B 1 36 ? -2.349 -23.786 96.724 1.00 23.97 33 VAL B O 1
ATOM 1781 N N . LEU B 1 37 ? -4.112 -24.477 97.940 1.00 26.62 34 LEU B N 1
ATOM 1782 C CA . LEU B 1 37 ? -4.359 -23.135 98.464 1.00 29.06 34 LEU B CA 1
ATOM 1783 C C . LEU B 1 37 ? -3.195 -22.652 99.322 1.00 26.84 34 LEU B C 1
ATOM 1784 O O . LEU B 1 37 ? -2.912 -21.450 99.390 1.00 29.70 34 LEU B O 1
ATOM 1789 N N . LYS B 1 38 ? -2.500 -23.589 99.959 1.00 30.40 35 LYS B N 1
ATOM 1790 C CA . LYS B 1 38 ? -1.352 -23.243 100.793 1.00 30.96 35 LYS B CA 1
ATOM 1791 C C . LYS B 1 38 ? -0.071 -23.000 99.989 1.00 34.92 35 LYS B C 1
ATOM 1792 O O . LYS B 1 38 ? 0.891 -22.445 100.513 1.00 35.16 35 LYS B O 1
ATOM 1798 N N . SER B 1 39 ? -0.057 -23.417 98.724 1.00 28.08 36 SER B N 1
ATOM 1799 C CA . SER B 1 39 ? 1.107 -23.197 97.863 1.00 27.62 36 SER B CA 1
ATOM 1800 C C . SER B 1 39 ? 1.178 -21.745 97.372 1.00 27.06 36 SER B C 1
ATOM 1801 O O . SER B 1 39 ? 0.256 -20.952 97.591 1.00 26.58 36 SER B O 1
ATOM 1804 N N . ASN B 1 40 ? 2.272 -21.396 96.702 1.00 22.35 37 ASN B N 1
ATOM 1805 C CA . ASN B 1 40 ? 2.404 -20.056 96.132 1.00 24.10 37 ASN B CA 1
ATOM 1806 C C . ASN B 1 40 ? 1.871 -20.014 94.695 1.00 23.28 37 ASN B C 1
ATOM 1807 O O . ASN B 1 40 ? 2.433 -19.346 93.837 1.00 18.87 37 ASN B O 1
ATOM 1812 N N . ILE B 1 41 ? 0.790 -20.753 94.439 1.00 20.07 38 ILE B N 1
ATOM 1813 C CA . ILE B 1 41 ? 0.174 -20.797 93.102 1.00 16.06 38 ILE B CA 1
ATOM 1814 C C . ILE B 1 41 ? -0.253 -19.420 92.571 1.00 20.29 38 ILE B C 1
ATOM 1815 O O . ILE B 1 41 ? -0.236 -19.188 91.364 1.00 19.77 38 ILE B O 1
ATOM 1820 N N . LEU B 1 42 ? -0.613 -18.499 93.460 1.00 18.83 39 LEU B N 1
ATOM 1821 C CA . LEU B 1 42 ? -0.973 -17.149 93.021 1.00 17.76 39 LEU B CA 1
ATOM 1822 C C . LEU B 1 42 ? 0.165 -16.493 92.224 1.00 16.34 39 LEU B C 1
ATOM 1823 O O . LEU B 1 42 ? -0.064 -15.747 91.276 1.00 14.69 39 LEU B O 1
ATOM 1828 N N . TYR B 1 43 ? 1.402 -16.780 92.614 1.00 15.80 40 TYR B N 1
ATOM 1829 C CA . TYR B 1 43 ? 2.554 -16.291 91.874 1.00 17.53 40 TYR B CA 1
ATOM 1830 C C . TYR B 1 43 ? 2.510 -16.755 90.418 1.00 16.42 40 TYR B C 1
ATOM 1831 O O . TYR B 1 43 ? 2.730 -15.963 89.497 1.00 18.65 40 TYR B O 1
ATOM 1840 N N . ASP B 1 44 ? 2.223 -18.039 90.216 1.00 16.63 41 ASP B N 1
ATOM 1841 C CA . ASP B 1 44 ? 2.117 -18.601 88.876 1.00 16.81 41 ASP B CA 1
ATOM 1842 C C . ASP B 1 44 ? 0.972 -17.971 88.077 1.00 16.97 41 ASP B C 1
ATOM 1843 O O . ASP B 1 44 ? 1.106 -17.715 86.881 1.00 17.03 41 ASP B O 1
ATOM 1848 N N . VAL B 1 45 ? -0.160 -17.740 88.736 1.00 15.21 42 VAL B N 1
ATOM 1849 C CA . VAL B 1 45 ? -1.321 -17.146 88.074 1.00 15.57 42 VAL B CA 1
ATOM 1850 C C . VAL B 1 45 ? -0.961 -15.796 87.466 1.00 17.39 42 VAL B C 1
ATOM 1851 O O . VAL B 1 45 ? -1.398 -15.461 86.361 1.00 15.54 42 VAL B O 1
ATOM 1855 N N . LEU B 1 46 ? -0.160 -15.020 88.193 1.00 15.15 43 LEU B N 1
ATOM 1856 C CA . LEU B 1 46 ? 0.201 -13.673 87.749 1.00 14.70 43 LEU B CA 1
ATOM 1857 C C . LEU B 1 46 ? 1.076 -13.689 86.490 1.00 16.64 43 LEU B C 1
ATOM 1858 O O . LEU B 1 46 ? 1.278 -12.651 85.854 1.00 16.77 43 LEU B O 1
ATOM 1863 N N . ARG B 1 47 ? 1.565 -14.870 86.115 1.00 17.58 44 ARG B N 1
ATOM 1864 C CA . ARG B 1 47 ? 2.341 -15.030 84.888 1.00 17.21 44 ARG B CA 1
ATOM 1865 C C . ARG B 1 47 ? 1.459 -15.404 83.691 1.00 21.25 44 ARG B C 1
ATOM 1866 O O . ARG B 1 47 ? 1.923 -15.432 82.546 1.00 19.30 44 ARG B O 1
ATOM 1874 N N . ASN B 1 48 ? 0.183 -15.684 83.945 1.00 15.26 45 ASN B N 1
ATOM 1875 C CA . ASN B 1 48 ? -0.733 -16.074 82.874 1.00 12.07 45 ASN B CA 1
ATOM 1876 C C . ASN B 1 48 ? -0.978 -14.940 81.858 1.00 19.63 45 ASN B C 1
ATOM 1877 O O . ASN B 1 48 ? -1.441 -13.847 82.217 1.00 19.61 45 ASN B O 1
ATOM 1882 N N . ASN B 1 49 ? -0.648 -15.205 80.596 1.00 18.79 46 ASN B N 1
ATOM 1883 C CA . ASN B 1 49 ? -0.763 -14.208 79.526 1.00 20.54 46 ASN B CA 1
ATOM 1884 C C . ASN B 1 49 ? -2.205 -13.869 79.131 1.00 24.51 46 ASN B C 1
ATOM 1885 O O . ASN B 1 49 ? -2.447 -12.940 78.353 1.00 23.97 46 ASN B O 1
ATOM 1890 N N . ASN B 1 50 ? -3.157 -14.632 79.663 1.00 18.59 47 ASN B N 1
ATOM 1891 C CA . ASN B 1 50 ? -4.578 -14.417 79.412 1.00 18.35 47 ASN B CA 1
ATOM 1892 C C . ASN B 1 50 ? -5.104 -13.532 80.541 1.00 21.17 47 ASN B C 1
ATOM 1893 O O . ASN B 1 50 ? -5.225 -13.976 81.675 1.00 19.02 47 ASN B O 1
ATOM 1898 N N . ASP B 1 51 ? -5.357 -12.258 80.252 1.00 20.19 48 ASP B N 1
ATOM 1899 C CA . ASP B 1 51 ? -5.684 -11.311 81.326 1.00 21.91 48 ASP B CA 1
ATOM 1900 C C . ASP B 1 51 ? -7.041 -11.615 81.970 1.00 16.47 48 ASP B C 1
ATOM 1901 O O . ASP B 1 51 ? -7.230 -11.398 83.163 1.00 21.00 48 ASP B O 1
ATOM 1906 N N . GLU B 1 52 ? -7.983 -12.103 81.172 1.00 21.05 49 GLU B N 1
ATOM 1907 C CA . GLU B 1 52 ? -9.272 -12.514 81.722 1.00 21.88 49 GLU B CA 1
ATOM 1908 C C . GLU B 1 52 ? -9.023 -13.625 82.748 1.00 22.91 49 GLU B C 1
ATOM 1909 O O . GLU B 1 52 ? -9.521 -13.558 83.873 1.00 23.81 49 GLU B O 1
ATOM 1915 N N . ALA B 1 53 ? -8.237 -14.635 82.364 1.00 19.85 50 ALA B N 1
ATOM 1916 C CA . ALA B 1 53 ? -7.910 -15.735 83.279 1.00 21.36 50 ALA B CA 1
ATOM 1917 C C . ALA B 1 53 ? -7.113 -15.253 84.486 1.00 18.24 50 ALA B C 1
ATOM 1918 O O . ALA B 1 53 ? -7.391 -15.658 85.617 1.00 19.70 50 ALA B O 1
ATOM 1920 N N . ARG B 1 54 ? -6.136 -14.377 84.251 1.00 15.04 51 ARG B N 1
ATOM 1921 C CA . ARG B 1 54 ? -5.327 -13.866 85.351 1.00 11.79 51 ARG B CA 1
ATOM 1922 C C . ARG B 1 54 ? -6.220 -13.260 86.413 1.00 17.42 51 ARG B C 1
ATOM 1923 O O . ARG B 1 54 ? -6.048 -13.515 87.594 1.00 18.11 51 ARG B O 1
ATOM 1931 N N . TYR B 1 55 ? -7.174 -12.436 85.992 1.00 18.78 52 TYR B N 1
ATOM 1932 C CA . TYR B 1 55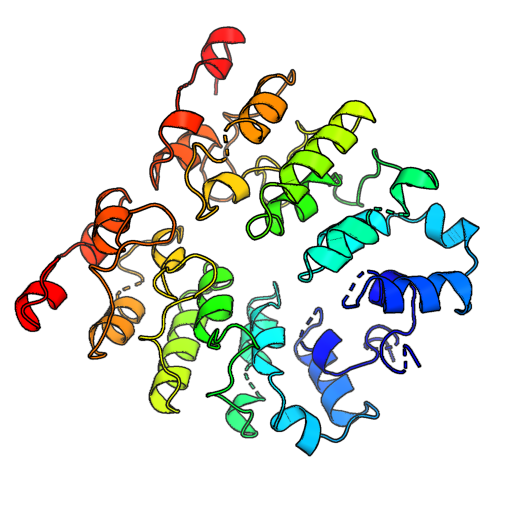 ? -8.017 -11.736 86.955 1.00 19.91 52 TYR B CA 1
ATOM 1933 C C . TYR B 1 55 ? -8.929 -12.704 87.718 1.00 18.70 52 TYR B C 1
ATOM 1934 O O . TYR B 1 55 ? -8.957 -12.724 88.958 1.00 18.93 52 TYR B O 1
ATOM 1943 N N . LYS B 1 56 ? -9.672 -13.504 86.968 1.00 16.98 53 LYS B N 1
ATOM 1944 C CA . LYS B 1 56 ? -10.631 -14.429 87.554 1.00 17.32 53 LYS B CA 1
ATOM 1945 C C . LYS B 1 56 ? -9.979 -15.428 88.498 1.00 18.19 53 LYS B C 1
ATOM 1946 O O . LYS B 1 56 ? -10.481 -15.668 89.603 1.00 18.72 53 LYS B O 1
ATOM 1952 N N . ILE B 1 57 ? -8.864 -16.012 88.071 1.00 19.20 54 ILE B N 1
ATOM 1953 C CA . ILE B 1 57 ? -8.196 -16.996 88.911 1.00 17.36 54 ILE B CA 1
ATOM 1954 C C . ILE B 1 57 ? -7.585 -16.314 90.139 1.00 16.96 54 ILE B C 1
ATOM 1955 O O . ILE B 1 57 ? -7.652 -16.850 91.244 1.00 17.43 54 ILE B O 1
ATOM 1960 N N . SER B 1 58 ? -7.003 -15.126 89.965 1.00 16.42 55 SER B N 1
ATOM 1961 C CA . SER B 1 58 ? -6.416 -14.444 91.120 1.00 15.41 55 SER B CA 1
ATOM 1962 C C . SER B 1 58 ? -7.466 -14.152 92.177 1.00 17.25 55 SER B C 1
ATOM 1963 O O . SER B 1 58 ? -7.253 -14.402 93.363 1.00 19.89 55 SER B O 1
ATOM 1974 N N . PHE B 1 60 ? -10.279 -15.661 92.672 1.00 20.20 57 PHE B N 1
ATOM 1975 C CA . PHE B 1 60 ? -10.686 -16.933 93.259 1.00 22.18 57 PHE B CA 1
ATOM 1976 C C . PHE B 1 60 ? -9.757 -17.334 94.409 1.00 22.29 57 PHE B C 1
ATOM 1977 O O . PHE B 1 60 ? -10.214 -17.617 95.511 1.00 21.92 57 PHE B O 1
ATOM 1985 N N . LEU B 1 61 ? -8.454 -17.340 94.147 1.00 19.29 58 LEU B N 1
ATOM 1986 C CA . LEU B 1 61 ? -7.468 -17.710 95.156 1.00 17.61 58 LEU B CA 1
ATOM 1987 C C . LEU B 1 61 ? -7.371 -16.702 96.312 1.00 20.79 58 LEU B C 1
ATOM 1988 O O . LEU B 1 61 ? -7.259 -17.082 97.482 1.00 22.08 58 LEU B O 1
ATOM 1993 N N . ILE B 1 62 ? -7.393 -15.414 95.984 1.00 21.48 59 ILE B N 1
ATOM 1994 C CA . ILE B 1 62 ? -7.358 -14.388 97.020 1.00 18.37 59 ILE B CA 1
ATOM 1995 C C . ILE B 1 62 ? -8.533 -14.579 97.985 1.00 21.75 59 ILE B C 1
ATOM 1996 O O . ILE B 1 62 ? -8.353 -14.573 99.205 1.00 23.62 59 ILE B O 1
ATOM 2001 N N . ASN B 1 63 ? -9.728 -14.774 97.434 1.00 20.19 60 ASN B N 1
ATOM 2002 C CA . ASN B 1 63 ? -10.925 -14.942 98.262 1.00 24.89 60 ASN B CA 1
ATOM 2003 C C . ASN B 1 63 ? -10.895 -16.196 99.133 1.00 26.63 60 ASN B C 1
ATOM 2004 O O . ASN B 1 63 ? -11.554 -16.251 100.169 1.00 30.89 60 ASN B O 1
ATOM 2009 N N . LYS B 1 64 ? -10.143 -17.204 98.710 1.00 23.48 61 LYS B N 1
ATOM 2010 C CA . LYS B 1 64 ? -10.027 -18.427 99.503 1.00 24.29 61 LYS B CA 1
ATOM 2011 C C . LYS B 1 64 ? -8.827 -18.413 100.447 1.00 25.95 61 LYS B C 1
ATOM 2012 O O . LYS B 1 64 ? -8.519 -19.420 101.089 1.00 28.53 61 LYS B O 1
ATOM 2018 N N . GLY B 1 65 ? -8.157 -17.266 100.520 1.00 27.38 62 GLY B N 1
ATOM 2019 C CA . GLY B 1 65 ? -7.139 -17.023 101.527 1.00 28.87 62 GLY B CA 1
ATOM 2020 C C . GLY B 1 65 ? -5.691 -17.292 101.155 1.00 26.39 62 GLY B C 1
ATOM 2021 O O . GLY B 1 65 ? -4.868 -17.541 102.036 1.00 30.38 62 GLY B O 1
ATOM 2022 N N . ALA B 1 66 ? -5.371 -17.239 99.865 1.00 24.82 63 ALA B N 1
ATOM 2023 C CA . ALA B 1 66 ? -3.985 -17.357 99.407 1.00 26.88 63 ALA B CA 1
ATOM 2024 C C . ALA B 1 66 ? -3.067 -16.392 100.170 1.00 24.88 63 ALA B C 1
ATOM 2025 O O . ALA B 1 66 ? -3.487 -15.294 100.538 1.00 23.90 63 ALA B O 1
ATOM 2027 N N . ASP B 1 67 ? -1.816 -16.795 100.393 1.00 23.54 64 ASP B N 1
ATOM 2028 C CA . ASP B 1 67 ? -0.873 -15.974 101.163 1.00 23.07 64 ASP B CA 1
ATOM 2029 C C . ASP B 1 67 ? -0.338 -14.819 100.312 1.00 20.73 64 ASP B C 1
ATOM 2030 O O . ASP B 1 67 ? 0.510 -15.004 99.440 1.00 21.48 64 ASP B O 1
ATOM 2035 N N . ILE B 1 68 ? -0.864 -13.626 100.562 1.00 20.53 65 ILE B N 1
ATOM 2036 C CA . ILE B 1 68 ? -0.464 -12.444 99.811 1.00 17.90 65 ILE B CA 1
ATOM 2037 C C . ILE B 1 68 ? 0.971 -12.027 100.155 1.00 16.92 65 ILE B C 1
ATOM 2038 O O . ILE B 1 68 ? 1.627 -11.338 99.364 1.00 20.77 65 ILE B O 1
ATOM 2043 N N . LYS B 1 69 ? 1.463 -12.475 101.312 1.00 19.29 66 LYS B N 1
ATOM 2044 C CA . LYS B 1 69 ? 2.825 -12.127 101.744 1.00 21.44 66 LYS B CA 1
ATOM 2045 C C . LYS B 1 69 ? 3.845 -13.196 101.369 1.00 22.54 66 LYS B C 1
ATOM 2046 O O . LYS B 1 69 ? 4.939 -13.262 101.938 1.00 19.82 66 LYS B O 1
ATOM 2052 N N . SER B 1 70 ? 3.478 -14.056 100.428 1.00 19.79 67 SER B N 1
ATOM 2053 C CA . SER B 1 70 ? 4.359 -15.146 100.031 1.00 24.22 67 SER B CA 1
ATOM 2054 C C . SER B 1 70 ? 5.701 -14.627 99.515 1.00 21.98 67 SER B C 1
ATOM 2055 O O . SER B 1 70 ? 5.788 -13.528 98.984 1.00 21.58 67 SER B O 1
ATOM 2058 N N . ARG B 1 71 ? 6.737 -15.448 99.660 1.00 21.94 68 ARG B N 1
ATOM 2059 C CA . ARG B 1 71 ? 8.057 -15.119 99.134 1.00 23.18 68 ARG B CA 1
ATOM 2060 C C . ARG B 1 71 ? 8.626 -16.332 98.421 1.00 22.33 68 ARG B C 1
ATOM 2061 O O . ARG B 1 71 ? 8.555 -17.438 98.947 1.00 21.73 68 ARG B O 1
ATOM 2069 N N . THR B 1 72 ? 9.222 -16.135 97.250 1.00 21.66 69 THR B N 1
ATOM 2070 C CA . THR B 1 72 ? 9.990 -17.215 96.616 1.00 23.68 69 THR B CA 1
ATOM 2071 C C . THR B 1 72 ? 11.315 -17.443 97.344 1.00 23.63 69 THR B C 1
ATOM 2072 O O . THR B 1 72 ? 11.661 -16.705 98.274 1.00 25.54 69 THR B O 1
ATOM 2076 N N . LYS B 1 73 ? 12.061 -18.455 96.906 1.00 29.03 70 LYS B N 1
ATOM 2077 C CA . LYS B 1 73 ? 13.338 -18.797 97.531 1.00 32.34 70 LYS B CA 1
ATOM 2078 C C . LYS B 1 73 ? 14.316 -17.625 97.452 1.00 37.69 70 LYS B C 1
ATOM 2079 O O . LYS B 1 73 ? 15.159 -17.446 98.335 1.00 35.67 70 LYS B O 1
ATOM 2085 N N . GLU B 1 74 ? 14.182 -16.820 96.402 1.00 33.98 71 GLU B N 1
ATOM 2086 C CA . GLU B 1 74 ? 15.040 -15.654 96.212 1.00 32.23 71 GLU B CA 1
ATOM 2087 C C . GLU B 1 74 ? 14.476 -14.407 96.899 1.00 29.66 71 GLU B C 1
ATOM 2088 O O . GLU B 1 74 ? 15.044 -13.323 96.783 1.00 27.81 71 GLU B O 1
ATOM 2094 N N . GLY B 1 75 ? 13.358 -14.566 97.603 1.00 27.06 72 GLY B N 1
ATOM 2095 C CA . GLY B 1 75 ? 12.773 -13.485 98.376 1.00 26.62 72 GLY B CA 1
ATOM 2096 C C . GLY B 1 75 ? 11.841 -12.610 97.561 1.00 24.87 72 GLY B C 1
ATOM 2097 O O . GLY B 1 75 ? 11.553 -11.473 97.947 1.00 21.97 72 GLY B O 1
ATOM 2098 N N . THR B 1 76 ? 11.369 -13.131 96.429 1.00 20.71 73 THR B N 1
ATOM 2099 C CA . THR B 1 76 ? 10.525 -12.346 95.530 1.00 19.50 73 THR B CA 1
ATOM 2100 C C . THR B 1 76 ? 9.050 -12.323 95.950 1.00 22.34 73 THR B C 1
ATOM 2101 O O . THR B 1 76 ? 8.465 -13.364 96.276 1.00 20.72 73 THR B O 1
ATOM 2105 N N . THR B 1 77 ? 8.448 -11.134 95.904 1.00 19.11 74 THR B N 1
ATOM 2106 C CA . THR B 1 77 ? 7.046 -10.960 96.281 1.00 15.09 74 THR B CA 1
ATOM 2107 C C . THR B 1 77 ? 6.121 -11.140 95.079 1.00 15.32 74 THR B C 1
ATOM 2108 O O . THR B 1 77 ? 6.580 -11.203 93.932 1.00 14.31 74 THR B O 1
ATOM 2112 N N . LEU B 1 78 ? 4.815 -11.178 95.338 1.00 12.37 75 LEU B N 1
ATOM 2113 C CA . LEU B 1 78 ? 3.836 -11.338 94.262 1.00 13.50 75 LEU B CA 1
ATOM 2114 C C . LEU B 1 78 ? 3.842 -10.144 93.308 1.00 13.18 75 LEU B C 1
ATOM 2115 O O . LEU B 1 78 ? 3.362 -10.240 92.176 1.00 13.89 75 LEU B O 1
ATOM 2120 N N . PHE B 1 79 ? 4.350 -9.009 93.775 1.00 12.55 76 PHE B N 1
ATOM 2121 C CA . PHE B 1 79 ? 4.367 -7.827 92.914 1.00 15.81 76 PHE B CA 1
ATOM 2122 C C . PHE B 1 79 ? 5.203 -8.043 91.648 1.00 14.00 76 PHE B C 1
ATOM 2123 O O . PHE B 1 79 ? 4.921 -7.444 90.618 1.00 12.46 76 PHE B O 1
ATOM 2131 N N . PHE B 1 80 ? 6.231 -8.890 91.713 1.00 13.29 77 PHE B N 1
ATOM 2132 C CA . PHE B 1 80 ? 7.110 -9.030 90.546 1.00 15.66 77 PHE B CA 1
ATOM 2133 C C . PHE B 1 80 ? 6.404 -9.595 89.306 1.00 14.35 77 PHE B C 1
ATOM 2134 O O . PHE B 1 80 ? 6.347 -8.927 88.270 1.00 13.72 77 PHE B O 1
ATOM 2142 N N . PRO B 1 81 ? 5.849 -10.820 89.397 1.00 15.15 78 PRO B N 1
ATOM 2143 C CA . PRO B 1 81 ? 5.098 -11.285 88.219 1.00 14.61 78 PRO B CA 1
ATOM 2144 C C . PRO B 1 81 ? 3.894 -10.391 87.888 1.00 12.25 78 PRO B C 1
ATOM 2145 O O . PRO B 1 81 ? 3.543 -10.242 86.711 1.00 12.27 78 PRO B O 1
ATOM 2149 N N . LEU B 1 82 ? 3.264 -9.797 88.898 1.00 10.83 79 LEU B N 1
ATOM 2150 C CA . LEU B 1 82 ? 2.190 -8.830 88.612 1.00 15.29 79 LEU B CA 1
ATOM 2151 C C . LEU B 1 82 ? 2.631 -7.766 87.596 1.00 14.29 79 LEU B C 1
ATOM 2152 O O . LEU B 1 82 ? 1.982 -7.574 86.566 1.00 12.62 79 LEU B O 1
ATOM 2157 N N . PHE B 1 83 ? 3.734 -7.082 87.889 1.00 13.14 80 PHE B N 1
ATOM 2158 C CA . PHE B 1 83 ? 4.182 -5.963 87.054 1.00 11.99 80 PHE B CA 1
ATOM 2159 C C . PHE B 1 83 ? 4.932 -6.411 85.796 1.00 11.94 80 PHE B C 1
ATOM 2160 O O . PHE B 1 83 ? 4.843 -5.779 84.747 1.00 13.94 80 PHE B O 1
ATOM 2168 N N . GLN B 1 84 ? 5.675 -7.502 85.892 1.00 12.85 81 GLN B N 1
ATOM 2169 C CA . GLN B 1 84 ? 6.361 -8.004 84.715 1.00 14.32 81 GLN B CA 1
ATOM 2170 C C . GLN B 1 84 ? 5.355 -8.349 83.616 1.00 17.24 81 GLN B C 1
ATOM 2171 O O . GLN B 1 84 ? 5.634 -8.146 82.435 1.00 16.92 81 GLN B O 1
ATOM 2177 N N . GLY B 1 85 ? 4.190 -8.874 84.006 1.00 11.98 82 GLY B N 1
ATOM 2178 C CA . GLY B 1 85 ? 3.222 -9.349 83.017 1.00 15.93 82 GLY B CA 1
ATOM 2179 C C . GLY B 1 85 ? 1.962 -8.503 82.896 1.00 17.79 82 GLY B C 1
ATOM 2180 O O . GLY B 1 85 ? 1.033 -8.848 82.171 1.00 17.70 82 GLY B O 1
ATOM 2181 N N . GLY B 1 86 ? 1.927 -7.376 83.592 1.00 13.66 83 GLY B N 1
ATOM 2182 C CA . GLY B 1 86 ? 0.678 -6.650 83.757 1.00 15.14 83 GLY B CA 1
ATOM 2183 C C . GLY B 1 86 ? 0.393 -5.504 82.797 1.00 15.23 83 GLY B C 1
ATOM 2184 O O . GLY B 1 86 ? -0.532 -4.729 83.030 1.00 16.85 83 GLY B O 1
ATOM 2185 N N . GLY B 1 87 ? 1.167 -5.389 81.724 1.00 13.27 84 GLY B N 1
ATOM 2186 C CA . GLY B 1 87 ? 1.087 -4.196 80.883 1.00 13.52 84 GLY B CA 1
ATOM 2187 C C . GLY B 1 87 ? 0.034 -4.240 79.784 1.00 15.25 84 GLY B C 1
ATOM 2188 O O . GLY B 1 87 ? -0.114 -3.276 79.021 1.00 16.67 84 GLY B O 1
ATOM 2189 N N . ASN B 1 88 ? -0.695 -5.353 79.686 1.00 12.64 85 ASN B N 1
ATOM 2190 C CA . ASN B 1 88 ? -1.799 -5.435 78.723 1.00 13.88 85 ASN B CA 1
ATOM 2191 C C . ASN B 1 88 ? -3.169 -5.229 79.366 1.00 16.09 85 ASN B C 1
ATOM 2192 O O . ASN B 1 88 ? -4.192 -5.174 78.669 1.00 19.49 85 ASN B O 1
ATOM 2197 N N . ASP B 1 89 ? -3.193 -5.116 80.692 1.00 14.96 86 ASP B N 1
ATOM 2198 C CA . ASP B 1 89 ? -4.441 -4.877 81.413 1.00 14.46 86 ASP B CA 1
ATOM 2199 C C . ASP B 1 89 ? -4.162 -3.959 82.588 1.00 16.63 86 ASP B C 1
ATOM 2200 O O . ASP B 1 89 ? -4.032 -4.407 83.721 1.00 15.84 86 ASP B O 1
ATOM 2205 N N . ILE B 1 90 ? -4.044 -2.663 82.324 1.00 18.58 87 ILE B N 1
ATOM 2206 C CA A ILE B 1 90 ? -3.627 -1.743 83.377 0.65 13.44 87 ILE B CA 1
ATOM 2207 C CA B ILE B 1 90 ? -3.650 -1.714 83.363 0.35 14.94 87 ILE B CA 1
ATOM 2208 C C . ILE B 1 90 ? -4.673 -1.669 84.485 1.00 15.30 87 ILE B C 1
ATOM 2209 O O . ILE B 1 90 ? -4.328 -1.573 85.665 1.00 13.53 87 ILE B O 1
ATOM 2218 N N . THR B 1 91 ? -5.945 -1.746 84.111 1.00 16.18 88 THR B N 1
ATOM 2219 C CA . THR B 1 91 ? -7.009 -1.734 85.104 1.00 15.16 88 THR B CA 1
ATOM 2220 C C . THR B 1 91 ? -6.903 -2.894 86.098 1.00 14.73 88 THR B C 1
ATOM 2221 O O . THR B 1 91 ? -6.989 -2.690 87.313 1.00 17.36 88 THR B O 1
ATOM 2225 N N . GLY B 1 92 ? -6.734 -4.110 85.585 1.00 13.45 89 GLY B N 1
ATOM 2226 C CA . GLY B 1 92 ? -6.644 -5.274 86.452 1.00 14.83 89 GLY B CA 1
ATOM 2227 C C . GLY B 1 92 ? -5.345 -5.285 87.242 1.00 13.28 89 GLY B C 1
ATOM 2228 O O . GLY B 1 92 ? -5.296 -5.686 88.411 1.00 13.21 89 GLY B O 1
ATOM 2229 N N . THR B 1 93 ? -4.267 -4.849 86.601 1.00 15.07 90 THR B N 1
ATOM 2230 C CA . THR B 1 93 ? -2.979 -4.742 87.286 1.00 16.25 90 THR B CA 1
ATOM 2231 C C . THR B 1 93 ? -3.064 -3.784 88.477 1.00 11.81 90 THR B C 1
ATOM 2232 O O . THR B 1 93 ? -2.541 -4.054 89.566 1.00 13.42 90 THR B O 1
ATOM 2236 N N . THR B 1 94 ? -3.754 -2.668 88.277 1.00 12.93 91 THR B N 1
ATOM 2237 C CA . THR B 1 94 ? -3.921 -1.683 89.324 1.00 13.18 91 THR B CA 1
ATOM 2238 C C . THR B 1 94 ? -4.764 -2.252 90.452 1.00 14.25 91 THR B C 1
ATOM 2239 O O . THR B 1 94 ? -4.431 -2.095 91.634 1.00 14.60 91 THR B O 1
ATOM 2243 N N . GLU B 1 95 ? -5.849 -2.932 90.088 1.00 13.62 92 GLU B N 1
ATOM 2244 C CA . GLU B 1 95 ? -6.725 -3.481 91.114 1.00 15.76 92 GLU B CA 1
ATOM 2245 C C . GLU B 1 95 ? -5.984 -4.510 91.955 1.00 18.85 92 GLU B C 1
ATOM 2246 O O . GLU B 1 95 ? -6.117 -4.527 93.184 1.00 17.00 92 GLU B O 1
ATOM 2252 N N . LEU B 1 96 ? -5.203 -5.366 91.295 1.00 14.03 93 LEU B N 1
ATOM 2253 C CA . LEU B 1 96 ? -4.470 -6.403 92.015 1.00 13.09 93 LEU B CA 1
ATOM 2254 C C . LEU B 1 96 ? -3.412 -5.770 92.906 1.00 15.51 93 LEU B C 1
ATOM 2255 O O . LEU B 1 96 ? -3.208 -6.210 94.029 1.00 14.59 93 LEU B O 1
ATOM 2260 N N . CYS B 1 97 ? -2.724 -4.743 92.408 1.00 11.86 94 CYS B N 1
ATOM 2261 C CA . CYS B 1 97 ? -1.750 -4.044 93.243 1.00 12.31 94 CYS B CA 1
ATOM 2262 C C . CYS B 1 97 ? -2.436 -3.502 94.493 1.00 14.56 94 CYS B C 1
ATOM 2263 O O . CYS B 1 97 ? -1.920 -3.641 95.604 1.00 15.95 94 CYS B O 1
ATOM 2266 N N . LYS B 1 98 ? -3.595 -2.874 94.301 1.00 12.65 95 LYS B N 1
ATOM 2267 C CA . LYS B 1 98 ? -4.354 -2.314 95.418 1.00 13.58 95 LYS B CA 1
ATOM 2268 C C . LYS B 1 98 ? -4.653 -3.368 96.487 1.00 14.76 95 LYS B C 1
ATOM 2269 O O . LYS B 1 98 ? -4.444 -3.129 97.675 1.00 17.27 95 LYS B O 1
ATOM 2275 N N . ILE B 1 99 ? -5.141 -4.529 96.053 1.00 15.75 96 ILE B N 1
ATOM 2276 C CA . ILE B 1 99 ? -5.501 -5.602 96.976 1.00 17.35 96 ILE B CA 1
ATOM 2277 C C . ILE B 1 99 ? -4.259 -6.120 97.697 1.00 15.16 96 ILE B C 1
ATOM 2278 O O . ILE B 1 99 ? -4.276 -6.311 98.914 1.00 16.09 96 ILE B O 1
ATOM 2283 N N . PHE B 1 100 ? -3.178 -6.329 96.948 1.00 13.63 97 PHE B N 1
ATOM 2284 C CA . PHE B 1 100 ? -1.940 -6.835 97.540 1.00 13.61 97 PHE B CA 1
ATOM 2285 C C . PHE B 1 100 ? -1.439 -5.870 98.618 1.00 17.55 97 PHE B C 1
ATOM 2286 O O . PHE B 1 100 ? -1.011 -6.296 99.688 1.00 16.88 97 PHE B O 1
ATOM 2294 N N . LEU B 1 101 ? -1.502 -4.569 98.347 1.00 18.21 98 LEU B N 1
ATOM 2295 C CA . LEU B 1 101 ? -1.087 -3.607 99.366 1.00 17.70 98 LEU B CA 1
ATOM 2296 C C . LEU B 1 101 ? -1.985 -3.674 100.610 1.00 15.89 98 LEU B C 1
ATOM 2297 O O . LEU B 1 101 ? -1.499 -3.693 101.745 1.00 19.59 98 LEU B O 1
ATOM 2302 N N . GLU B 1 102 ? -3.291 -3.697 100.390 1.00 15.98 99 GLU B N 1
ATOM 2303 C CA . GLU B 1 102 ? -4.264 -3.768 101.485 1.00 19.51 99 GLU B CA 1
ATOM 2304 C C . GLU B 1 102 ? -4.062 -5.003 102.359 1.00 24.96 99 GLU B C 1
ATOM 2305 O O . GLU B 1 102 ? -4.309 -4.974 103.571 1.00 24.21 99 GLU B O 1
ATOM 2311 N N . LYS B 1 103 ? -3.617 -6.089 101.735 1.00 21.31 100 LYS B N 1
ATOM 2312 C CA . LYS B 1 103 ? -3.426 -7.346 102.450 1.00 20.05 100 LYS B CA 1
ATOM 2313 C C . LYS B 1 103 ? -1.982 -7.555 102.925 1.00 23.17 100 LYS B C 1
ATOM 2314 O O . LYS B 1 103 ? -1.621 -8.627 103.436 1.00 25.16 100 LYS B O 1
ATOM 2320 N N . GLY B 1 104 ? -1.161 -6.516 102.773 1.00 17.74 101 GLY B N 1
ATOM 2321 C CA . GLY B 1 104 ? 0.102 -6.471 103.485 1.00 20.06 101 GLY B CA 1
ATOM 2322 C C . GLY B 1 104 ? 1.338 -6.942 102.748 1.00 21.85 101 GLY B C 1
ATOM 2323 O O . GLY B 1 104 ? 2.363 -7.195 103.383 1.00 23.03 101 GLY B O 1
ATOM 2324 N N . ALA B 1 105 ? 1.267 -7.054 101.422 1.00 18.90 102 ALA B N 1
ATOM 2325 C CA . ALA B 1 105 ? 2.462 -7.407 100.654 1.00 16.84 102 ALA B CA 1
ATOM 2326 C C . ALA B 1 105 ? 3.448 -6.243 100.656 1.00 14.63 102 ALA B C 1
ATOM 2327 O O . ALA B 1 105 ? 3.058 -5.089 100.839 1.00 18.65 102 ALA B O 1
ATOM 2329 N N . ASP B 1 106 ? 4.717 -6.562 100.427 1.00 20.04 103 ASP B N 1
ATOM 2330 C CA . ASP B 1 106 ? 5.810 -5.591 100.537 1.00 17.63 103 ASP B CA 1
ATOM 2331 C C . ASP B 1 106 ? 6.246 -5.144 99.152 1.00 17.83 103 ASP B C 1
ATOM 2332 O O . ASP B 1 106 ? 6.880 -5.903 98.430 1.00 16.52 103 ASP B O 1
ATOM 2337 N N . ILE B 1 107 ? 5.920 -3.906 98.785 1.00 17.76 104 ILE B N 1
ATOM 2338 C CA . ILE B 1 107 ? 6.298 -3.386 97.466 1.00 16.55 104 ILE B CA 1
ATOM 2339 C C . ILE B 1 107 ? 7.718 -2.803 97.425 1.00 17.80 104 ILE B C 1
ATOM 2340 O O . ILE B 1 107 ? 8.224 -2.474 96.352 1.00 17.71 104 ILE B O 1
ATOM 2345 N N . THR B 1 108 ? 8.374 -2.716 98.586 1.00 17.24 105 THR B N 1
ATOM 2346 C CA . THR B 1 108 ? 9.702 -2.115 98.684 1.00 16.28 105 THR B CA 1
ATOM 2347 C C . THR B 1 108 ? 10.813 -3.111 98.406 1.00 16.82 105 THR B C 1
ATOM 2348 O O . THR B 1 108 ? 11.927 -2.717 98.085 1.00 19.48 105 THR B O 1
ATOM 2352 N N . ALA B 1 109 ? 10.526 -4.404 98.556 1.00 18.98 106 ALA B N 1
ATOM 2353 C CA . ALA B 1 109 ? 11.546 -5.404 98.272 1.00 18.56 106 ALA B CA 1
ATOM 2354 C C . ALA B 1 109 ? 11.922 -5.369 96.797 1.00 17.54 106 ALA B C 1
ATOM 2355 O O . ALA B 1 109 ? 11.056 -5.237 95.936 1.00 19.10 106 ALA B O 1
ATOM 2357 N N . LEU B 1 110 ? 13.215 -5.517 96.508 1.00 16.15 107 LEU B N 1
ATOM 2358 C CA . LEU B 1 110 ? 13.673 -5.576 95.133 1.00 16.69 107 LEU B CA 1
ATOM 2359 C C . LEU B 1 110 ? 13.397 -6.954 94.541 1.00 22.76 107 LEU B C 1
ATOM 2360 O O . LEU B 1 110 ? 13.093 -7.889 95.267 1.00 23.21 107 LEU B O 1
ATOM 2365 N N . TYR B 1 111 ? 13.472 -7.067 93.220 1.00 17.00 108 TYR B N 1
ATOM 2366 C CA . TYR B 1 111 ? 13.709 -8.369 92.610 1.00 19.62 108 TYR B CA 1
ATOM 2367 C C . TYR B 1 111 ? 15.218 -8.584 92.706 1.00 23.39 108 TYR B C 1
ATOM 2368 O O . TYR B 1 111 ? 15.999 -7.999 91.950 1.00 21.34 108 TYR B O 1
ATOM 2377 N N . LYS B 1 112 ? 15.633 -9.402 93.666 1.00 20.63 109 LYS B N 1
ATOM 2378 C CA . LYS B 1 112 ? 17.047 -9.469 94.014 1.00 23.40 109 LYS B CA 1
ATOM 2379 C C . LYS B 1 112 ? 17.989 -9.859 92.874 1.00 22.87 109 LYS B C 1
ATOM 2380 O O . LYS B 1 112 ? 19.077 -9.304 92.768 1.00 26.65 109 LYS B O 1
ATOM 2386 N N . PRO B 1 113 ? 17.589 -10.816 92.022 1.00 24.30 110 PRO B N 1
ATOM 2387 C CA . PRO B 1 113 ? 18.532 -11.207 90.967 1.00 25.73 110 PRO B CA 1
ATOM 2388 C C . PRO B 1 113 ? 18.947 -10.065 90.032 1.00 28.35 110 PRO B C 1
ATOM 2389 O O . PRO B 1 113 ? 20.067 -10.095 89.520 1.00 22.98 110 PRO B O 1
ATOM 2393 N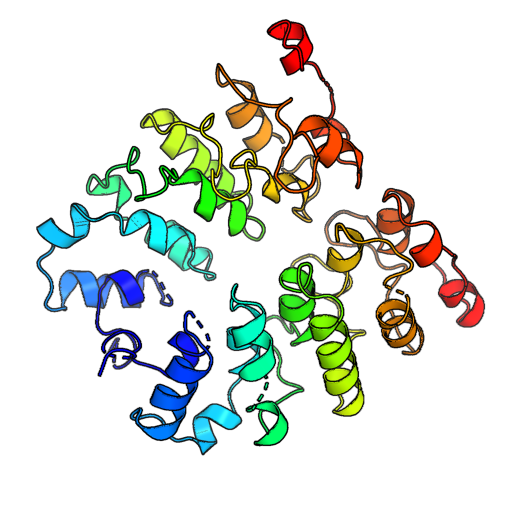 N . TYR B 1 114 ? 18.070 -9.088 89.801 1.00 23.37 111 TYR B N 1
ATOM 2394 C CA . TYR B 1 114 ? 18.432 -7.951 88.954 1.00 22.93 111 TYR B CA 1
ATOM 2395 C C . TYR B 1 114 ? 18.657 -6.690 89.776 1.00 21.39 111 TYR B C 1
ATOM 2396 O O . TYR B 1 114 ? 19.077 -5.679 89.235 1.00 21.58 111 TYR B O 1
ATOM 2405 N N . LYS B 1 115 ? 18.367 -6.750 91.074 1.00 18.80 112 LYS B N 1
ATOM 2406 C CA . LYS B 1 115 ? 18.457 -5.585 91.948 1.00 20.68 112 LYS B CA 1
ATOM 2407 C C . LYS B 1 115 ? 17.592 -4.439 91.425 1.00 19.91 112 LYS B C 1
ATOM 2408 O O . LYS B 1 115 ? 17.969 -3.258 91.527 1.00 18.41 112 LYS B O 1
ATOM 2414 N N . ILE B 1 116 ? 16.438 -4.792 90.864 1.00 18.71 113 ILE B N 1
ATOM 2415 C CA . ILE B 1 116 ? 15.495 -3.794 90.371 1.00 17.12 113 ILE B CA 1
ATOM 2416 C C . ILE B 1 116 ? 14.328 -3.595 91.327 1.00 14.60 113 ILE B C 1
ATOM 2417 O O . ILE B 1 116 ? 13.919 -4.512 92.052 1.00 17.13 113 ILE B O 1
ATOM 2422 N N . VAL B 1 117 ? 13.761 -2.400 91.311 1.00 15.94 114 VAL B N 1
ATOM 2423 C CA . VAL B 1 117 ? 12.484 -2.228 91.987 1.00 13.22 114 VAL B CA 1
ATOM 2424 C C . VAL B 1 117 ? 11.457 -3.117 91.305 1.00 12.74 114 VAL B C 1
ATOM 2425 O O . VAL B 1 117 ? 11.533 -3.377 90.108 1.00 15.19 114 VAL B O 1
ATOM 2429 N N . VAL B 1 118 ? 10.481 -3.576 92.077 1.00 14.36 115 VAL B N 1
ATOM 2430 C CA . VAL B 1 118 ? 9.632 -4.672 91.624 1.00 11.44 115 VAL B CA 1
ATOM 2431 C C . VAL B 1 118 ? 8.664 -4.206 90.532 1.00 13.73 115 VAL B C 1
ATOM 2432 O O . VAL B 1 118 ? 8.199 -5.008 89.717 1.00 14.44 115 VAL B O 1
ATOM 2436 N N . PHE B 1 119 ? 8.387 -2.903 90.517 1.00 15.45 116 PHE B N 1
ATOM 2437 C CA . PHE B 1 119 ? 7.503 -2.289 89.524 1.00 12.91 116 PHE B CA 1
ATOM 2438 C C . PHE B 1 119 ? 8.270 -1.668 88.348 1.00 14.75 116 PHE B C 1
ATOM 2439 O O . PHE B 1 119 ? 7.703 -0.917 87.566 1.00 14.04 116 PHE B O 1
ATOM 2447 N N . LYS B 1 120 ? 9.552 -1.999 88.206 1.00 11.42 117 LYS B N 1
ATOM 2448 C CA . LYS B 1 120 ? 10.366 -1.372 87.161 1.00 13.14 117 LYS B CA 1
ATOM 2449 C C . LYS B 1 120 ? 9.685 -1.447 85.800 1.00 12.90 117 LYS B C 1
ATOM 2450 O O . LYS B 1 120 ? 9.683 -0.471 85.047 1.00 15.08 117 LYS B O 1
ATOM 2456 N N . ASN B 1 121 ? 9.107 -2.604 85.474 1.00 11.25 118 ASN B N 1
ATOM 2457 C CA . ASN B 1 121 ? 8.547 -2.776 84.142 1.00 14.30 118 ASN B CA 1
ATOM 2458 C C . ASN B 1 121 ? 7.389 -1.846 83.818 1.00 12.35 118 ASN B C 1
ATOM 2459 O O . ASN B 1 121 ? 7.073 -1.641 82.646 1.00 13.89 118 ASN B O 1
ATOM 2464 N N . ILE B 1 122 ? 6.715 -1.319 84.833 1.00 11.18 119 ILE B N 1
ATOM 2465 C CA . ILE B 1 122 ? 5.572 -0.476 84.508 1.00 10.43 119 ILE B CA 1
ATOM 2466 C C . ILE B 1 122 ? 6.027 0.756 83.718 1.00 12.56 119 ILE B C 1
ATOM 2467 O O . ILE B 1 122 ? 5.242 1.364 82.982 1.00 15.21 119 ILE B O 1
ATOM 2472 N N . PHE B 1 123 ? 7.296 1.135 83.852 1.00 15.54 120 PHE B N 1
ATOM 2473 C CA . PHE B 1 123 ? 7.754 2.333 83.148 1.00 14.27 120 PHE B CA 1
ATOM 2474 C C . PHE B 1 123 ? 8.014 2.052 81.663 1.00 19.08 120 PHE B C 1
ATOM 2475 O O . PHE B 1 123 ? 8.272 2.968 80.878 1.00 19.65 120 PHE B O 1
ATOM 2483 N N . ASN B 1 124 ? 7.931 0.778 81.298 1.00 15.80 121 ASN B N 1
ATOM 2484 C CA . ASN B 1 124 ? 8.008 0.341 79.905 1.00 18.07 121 ASN B CA 1
ATOM 2485 C C . ASN B 1 124 ? 6.631 0.103 79.290 1.00 16.09 121 ASN B C 1
ATOM 2486 O O . ASN B 1 124 ? 6.538 -0.185 78.095 1.00 18.28 121 ASN B O 1
ATOM 2491 N N . TYR B 1 125 ? 5.570 0.185 80.100 1.00 13.81 122 TYR B N 1
ATOM 2492 C CA . TYR B 1 125 ? 4.220 -0.017 79.572 1.00 15.36 122 TYR B CA 1
ATOM 2493 C C . TYR B 1 125 ? 3.914 0.982 78.473 1.00 20.07 122 TYR B C 1
ATOM 2494 O O . TYR B 1 125 ? 4.365 2.141 78.508 1.00 17.52 122 TYR B O 1
ATOM 2503 N N . PHE B 1 126 ? 3.125 0.542 77.503 1.00 16.64 123 PHE B N 1
ATOM 2504 C CA . PHE B 1 126 ? 2.795 1.381 76.355 1.00 19.44 123 PHE B CA 1
ATOM 2505 C C . PHE B 1 126 ? 1.654 2.360 76.627 1.00 20.13 123 PHE B C 1
ATOM 2506 O O . PHE B 1 126 ? 1.440 3.299 75.865 1.00 25.65 123 PHE B O 1
ATOM 2514 N N . VAL B 1 127 ? 0.912 2.142 77.708 1.00 21.18 124 VAL B N 1
ATOM 2515 C CA . VAL B 1 127 ? -0.259 2.982 77.976 1.00 19.66 124 VAL B CA 1
ATOM 2516 C C . VAL B 1 127 ? 0.138 4.413 78.343 1.00 22.80 124 VAL B C 1
ATOM 2517 O O . VAL B 1 127 ? 1.229 4.653 78.865 1.00 25.40 124 VAL B O 1
ATOM 2521 N N . ASP B 1 128 ? -0.758 5.357 78.074 1.00 23.13 125 ASP B N 1
ATOM 2522 C CA . ASP B 1 128 ? -0.510 6.754 78.399 1.00 22.10 125 ASP B CA 1
ATOM 2523 C C . ASP B 1 128 ? -0.406 6.881 79.913 1.00 22.24 125 ASP B C 1
ATOM 2524 O O . ASP B 1 128 ? -1.078 6.165 80.649 1.00 20.88 125 ASP B O 1
ATOM 2529 N N . GLU B 1 129 ? 0.437 7.787 80.395 1.00 20.04 126 GLU B N 1
ATOM 2530 C CA . GLU B 1 129 ? 0.593 7.909 81.841 1.00 17.21 126 GLU B CA 1
ATOM 2531 C C . GLU B 1 129 ? -0.682 8.268 82.593 1.00 17.11 126 GLU B C 1
ATOM 2532 O O . GLU B 1 129 ? -0.804 7.948 83.779 1.00 19.85 126 GLU B O 1
ATOM 2538 N N . ASN B 1 130 ? -1.619 8.952 81.932 1.00 20.40 127 ASN B N 1
ATOM 2539 C CA . ASN B 1 130 ? -2.881 9.281 82.595 1.00 20.00 127 ASN B CA 1
ATOM 2540 C C . ASN B 1 130 ? -3.551 8.037 83.161 1.00 20.95 127 ASN B C 1
ATOM 2541 O O . ASN B 1 130 ? -4.110 8.080 84.256 1.00 20.25 127 ASN B O 1
ATOM 2546 N N . GLU B 1 131 ? -3.486 6.940 82.407 1.00 20.37 128 GLU B N 1
ATOM 2547 C CA . GLU B 1 131 ? -4.113 5.677 82.811 1.00 14.74 128 GLU B CA 1
ATOM 2548 C C . GLU B 1 131 ? -3.344 5.004 83.936 1.00 15.33 128 GLU B C 1
ATOM 2549 O O . GLU B 1 131 ? -3.831 4.062 84.575 1.00 16.96 128 GLU B O 1
ATOM 2563 N N . ILE B 1 133 ? -1.960 6.797 86.560 1.00 16.35 130 ILE B N 1
ATOM 2564 C CA . ILE B 1 133 ? -1.951 7.606 87.770 1.00 13.97 130 ILE B CA 1
ATOM 2565 C C . ILE B 1 133 ? -2.426 6.848 89.016 1.00 14.90 130 ILE B C 1
ATOM 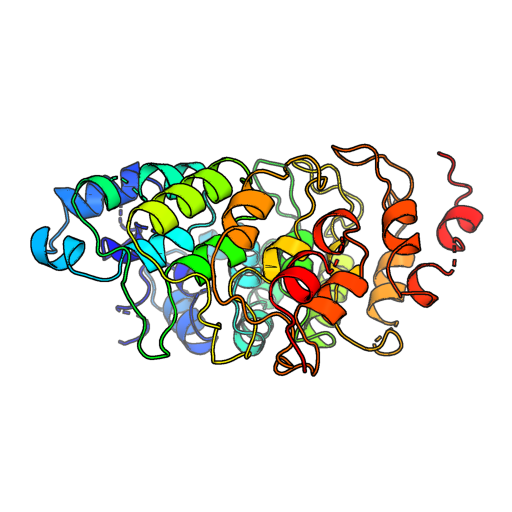2566 O O . ILE B 1 133 ? -1.789 6.933 90.065 1.00 14.51 130 ILE B O 1
ATOM 2571 N N . PRO B 1 134 ? -3.517 6.069 88.904 1.00 14.80 131 PRO B N 1
ATOM 2572 C CA . PRO B 1 134 ? -3.958 5.396 90.128 1.00 16.68 131 PRO B CA 1
ATOM 2573 C C . PRO B 1 134 ? -2.896 4.420 90.631 1.00 14.85 131 PRO B C 1
ATOM 2574 O O . PRO B 1 134 ? -2.660 4.358 91.844 1.00 12.68 131 PRO B O 1
ATOM 2578 N N . LEU B 1 135 ? -2.238 3.710 89.717 1.00 13.70 132 LEU B N 1
ATOM 2579 C CA . LEU B 1 135 ? -1.167 2.788 90.119 1.00 14.66 132 LEU B CA 1
ATOM 2580 C C . LEU B 1 135 ? 0.022 3.542 90.735 1.00 15.48 132 LEU B C 1
ATOM 2581 O O . LEU B 1 135 ? 0.572 3.141 91.764 1.00 13.66 132 LEU B O 1
ATOM 2586 N N . TYR B 1 136 ? 0.426 4.631 90.092 1.00 14.20 133 TYR B N 1
ATOM 2587 C CA . TYR B 1 136 ? 1.483 5.466 90.634 1.00 13.84 133 TYR B CA 1
ATOM 2588 C C . TYR B 1 136 ? 1.154 5.905 92.062 1.00 15.41 133 TYR B C 1
ATOM 2589 O O . TYR B 1 136 ? 2.012 5.896 92.941 1.00 14.98 133 TYR B O 1
ATOM 2598 N N . LYS B 1 137 ? -0.087 6.315 92.286 1.00 14.60 134 LYS B N 1
ATOM 2599 C CA . LYS B 1 137 ? -0.485 6.811 93.605 1.00 14.30 134 LYS B CA 1
ATOM 2600 C C . LYS B 1 137 ? -0.387 5.693 94.656 1.00 18.15 134 LYS B C 1
ATOM 2601 O O . LYS B 1 137 ? 0.034 5.937 95.790 1.00 16.06 134 LYS B O 1
ATOM 2607 N N . LEU B 1 138 ? -0.765 4.472 94.276 1.00 14.56 135 LEU B N 1
ATOM 2608 C CA . LEU B 1 138 ? -0.624 3.336 95.184 1.00 15.29 135 LEU B CA 1
ATOM 2609 C C . LEU B 1 138 ? 0.843 3.120 95.549 1.00 17.82 135 LEU B C 1
ATOM 2610 O O . LEU B 1 138 ? 1.186 2.970 96.719 1.00 17.05 135 LEU B O 1
ATOM 2615 N N . ILE B 1 139 ? 1.709 3.134 94.540 1.00 13.09 136 ILE B N 1
ATOM 2616 C CA . ILE B 1 139 ? 3.123 2.856 94.752 1.00 13.02 136 ILE B CA 1
ATOM 2617 C C . ILE B 1 139 ? 3.812 3.945 95.585 1.00 15.51 136 ILE B C 1
ATOM 2618 O O . ILE B 1 139 ? 4.494 3.646 96.561 1.00 14.52 136 ILE B O 1
ATOM 2623 N N . PHE B 1 140 ? 3.614 5.201 95.205 1.00 14.04 137 PHE B N 1
ATOM 2624 C CA . PHE B 1 140 ? 4.340 6.303 95.840 1.00 14.70 137 PHE B CA 1
ATOM 2625 C C . PHE B 1 140 ? 3.801 6.699 97.214 1.00 18.64 137 PHE B C 1
ATOM 2626 O O . PHE B 1 140 ? 4.393 7.530 97.911 1.00 20.69 137 PHE B O 1
ATOM 2634 N N . SER B 1 141 ? 2.688 6.099 97.618 1.00 18.47 138 SER B N 1
ATOM 2635 C CA . SER B 1 141 ? 2.186 6.338 98.965 1.00 23.36 138 SER B CA 1
ATOM 2636 C C . SER B 1 141 ? 2.763 5.356 99.983 1.00 19.64 138 SER B C 1
ATOM 2637 O O . SER B 1 141 ? 2.469 5.457 101.168 1.00 25.04 138 SER B O 1
ATOM 2640 N N . GLN B 1 142 ? 3.606 4.432 99.527 1.00 15.30 139 GLN B N 1
ATOM 2641 C CA . GLN B 1 142 ? 4.220 3.453 100.429 1.00 17.55 139 GLN B CA 1
ATOM 2642 C C . GLN B 1 142 ? 5.546 3.935 100.982 1.00 25.85 139 GLN B C 1
ATOM 2643 O O . GLN B 1 142 ? 6.339 4.553 100.269 1.00 25.80 139 GLN B O 1
ATOM 2649 N N . SER B 1 143 ? 5.786 3.629 102.253 1.00 18.79 140 SER B N 1
ATOM 2650 C CA . SER B 1 143 ? 7.042 3.950 102.914 1.00 23.44 140 SER B CA 1
ATOM 2651 C C . SER B 1 143 ? 8.148 3.022 102.427 1.00 24.78 140 SER B C 1
ATOM 2652 O O . SER B 1 143 ? 7.911 1.831 102.229 1.00 21.02 140 SER B O 1
ATOM 2655 N N . GLY B 1 144 ? 9.344 3.566 102.215 1.00 21.87 141 GLY B N 1
ATOM 2656 C CA . GLY B 1 144 ? 10.522 2.742 101.994 1.00 19.99 141 GLY B CA 1
ATOM 2657 C C . GLY B 1 144 ? 10.884 2.311 100.576 1.00 20.25 141 GLY B C 1
ATOM 2658 O O . GLY B 1 144 ? 11.680 1.388 100.412 1.00 20.23 141 GLY B O 1
ATOM 2659 N N . LEU B 1 145 ? 10.341 2.966 99.548 1.00 17.02 142 LEU B N 1
ATOM 2660 C CA . LEU B 1 145 ? 10.741 2.617 98.182 1.00 15.08 142 LEU B CA 1
ATOM 2661 C C . LEU B 1 145 ? 12.230 2.851 97.993 1.00 19.29 142 LEU B C 1
ATOM 2662 O O . LEU B 1 145 ? 12.774 3.847 98.468 1.00 21.79 142 LEU B O 1
ATOM 2667 N N . GLN B 1 146 ? 12.880 1.950 97.270 1.00 17.40 143 GLN B N 1
ATOM 2668 C CA . GLN B 1 146 ? 14.311 2.035 97.039 1.00 18.46 143 GLN B CA 1
ATOM 2669 C C . GLN B 1 146 ? 14.554 2.553 95.628 1.00 19.76 143 GLN B C 1
ATOM 2670 O O . GLN B 1 146 ? 14.761 1.775 94.702 1.00 20.27 143 GLN B O 1
ATOM 2676 N N . LEU B 1 147 ? 14.539 3.877 95.479 1.00 17.64 144 LEU B N 1
ATOM 2677 C CA . LEU B 1 147 ? 14.573 4.509 94.161 1.00 20.54 144 LEU B CA 1
ATOM 2678 C C . LEU B 1 147 ? 15.970 4.893 93.682 1.00 21.29 144 LEU B C 1
ATOM 2679 O O . LEU B 1 147 ? 16.137 5.329 92.537 1.00 17.70 144 LEU B O 1
ATOM 2684 N N . LEU B 1 148 ? 16.961 4.720 94.551 1.00 16.99 145 LEU B N 1
ATOM 2685 C CA . LEU B 1 148 ? 18.323 5.157 94.271 1.00 17.95 145 LEU B CA 1
ATOM 2686 C C . LEU B 1 148 ? 19.344 4.043 94.457 1.00 19.85 145 LEU B C 1
ATOM 2687 O O . LEU B 1 148 ? 20.466 4.283 94.909 1.00 25.81 145 LEU B O 1
ATOM 2692 N N . ILE B 1 149 ? 18.940 2.824 94.131 1.00 19.35 146 ILE B N 1
ATOM 2693 C CA A ILE B 1 149 ? 19.813 1.654 94.199 0.58 19.19 146 ILE B CA 1
ATOM 2694 C CA B ILE B 1 149 ? 19.873 1.718 94.195 0.42 19.46 146 ILE B CA 1
ATOM 2695 C C . ILE B 1 149 ? 20.170 1.222 92.783 1.00 20.39 146 ILE B C 1
ATOM 2696 O O . ILE B 1 149 ? 19.272 1.012 91.969 1.00 18.47 146 ILE B O 1
ATOM 2705 N N . LYS B 1 150 ? 21.461 1.074 92.480 1.00 23.66 147 LYS B N 1
ATOM 2706 C CA . LYS B 1 150 ? 21.833 0.689 91.122 1.00 21.84 147 LYS B CA 1
ATOM 2707 C C . LYS B 1 150 ? 21.431 -0.745 90.816 1.00 25.25 147 LYS B C 1
ATOM 2708 O O . LYS B 1 150 ? 21.826 -1.677 91.535 1.00 23.01 147 LYS B O 1
ATOM 2714 N N . ASP B 1 151 ? 20.656 -0.935 89.750 1.00 19.83 148 ASP B N 1
ATOM 2715 C CA . ASP B 1 151 ? 20.330 -2.301 89.318 1.00 20.09 148 ASP B CA 1
ATOM 2716 C C . ASP B 1 151 ? 21.549 -2.962 88.648 1.00 18.16 148 ASP B C 1
ATOM 2717 O O . ASP B 1 151 ? 22.648 -2.381 88.637 1.00 20.53 148 ASP B O 1
ATOM 2722 N N . LYS B 1 152 ? 21.390 -4.181 88.141 1.00 18.00 149 LYS B N 1
ATOM 2723 C CA . LYS B 1 152 ? 22.545 -4.916 87.633 1.00 21.27 149 LYS B CA 1
ATOM 2724 C C . LYS B 1 152 ? 23.047 -4.298 86.338 1.00 24.57 149 LYS B C 1
ATOM 2725 O O . LYS B 1 152 ? 24.138 -4.612 85.872 1.00 24.73 149 LYS B O 1
ATOM 2731 N N . TRP B 1 153 ? 22.237 -3.420 85.757 1.00 21.56 150 TRP B N 1
ATOM 2732 C CA . TRP B 1 153 ? 22.638 -2.704 84.555 1.00 22.77 150 TRP B CA 1
ATOM 2733 C C . TRP B 1 153 ? 23.191 -1.323 84.893 1.00 21.73 150 TRP B C 1
ATOM 2734 O O . TRP B 1 153 ? 23.524 -0.547 83.996 1.00 21.88 150 TRP B O 1
ATOM 2745 N N . GLY B 1 154 ? 23.294 -1.032 86.187 1.00 20.66 151 GLY B N 1
ATOM 2746 C CA . GLY B 1 154 ? 23.941 0.189 86.651 1.00 22.17 151 GLY B CA 1
ATOM 2747 C C . GLY B 1 154 ? 22.990 1.371 86.786 1.00 26.26 151 GLY B C 1
ATOM 2748 O O . GLY B 1 154 ? 23.422 2.504 87.010 1.00 24.41 151 GLY B O 1
ATOM 2749 N N . LEU B 1 155 ? 21.698 1.099 86.649 1.00 19.86 152 LEU B N 1
ATOM 2750 C CA . LEU B 1 155 ? 20.657 2.122 86.672 1.00 21.57 152 LEU B CA 1
ATOM 2751 C C . LEU B 1 155 ? 19.852 2.074 87.964 1.00 22.47 152 LEU B C 1
ATOM 2752 O O . LEU B 1 155 ? 19.288 1.027 88.321 1.00 21.11 152 LEU B O 1
ATOM 2757 N N . THR B 1 156 ? 19.783 3.207 88.657 1.00 19.63 153 THR B N 1
ATOM 2758 C CA . THR B 1 156 ? 18.806 3.353 89.730 1.00 21.06 153 THR B CA 1
ATOM 2759 C C . THR B 1 156 ? 17.415 3.426 89.104 1.00 17.71 153 THR B C 1
ATOM 2760 O O . THR B 1 156 ? 17.275 3.611 87.904 1.00 16.76 153 THR B O 1
ATOM 2764 N N . ALA B 1 157 ? 16.379 3.273 89.913 1.00 14.78 154 ALA B N 1
ATOM 2765 C CA . ALA B 1 157 ? 15.028 3.420 89.403 1.00 16.03 154 ALA B CA 1
ATOM 2766 C C . ALA B 1 157 ? 14.865 4.812 88.797 1.00 15.85 154 ALA B C 1
ATOM 2767 O O . ALA B 1 157 ? 14.278 4.968 87.726 1.00 16.66 154 ALA B O 1
ATOM 2769 N N . LEU B 1 158 ? 15.408 5.819 89.476 1.00 16.57 155 LEU B N 1
ATOM 2770 C CA . LEU B 1 158 ? 15.296 7.204 89.005 1.00 15.65 155 LEU B CA 1
ATOM 2771 C C . LEU B 1 158 ? 15.947 7.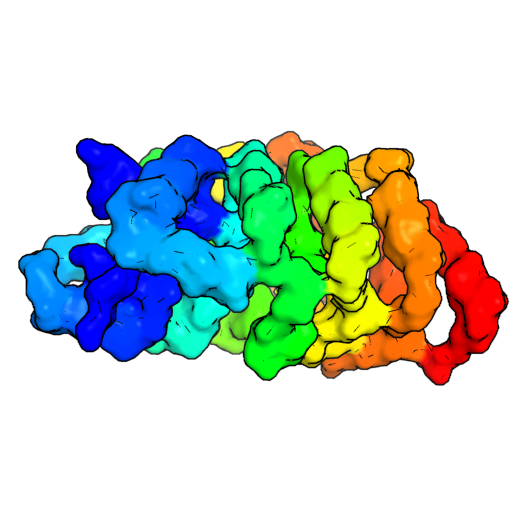375 87.627 1.00 18.57 155 LEU B C 1
ATOM 2772 O O . LEU B 1 158 ? 15.354 7.943 86.709 1.00 18.41 155 LEU B O 1
ATOM 2777 N N . GLU B 1 159 ? 17.168 6.872 87.470 1.00 17.76 156 GLU B N 1
ATOM 2778 C CA . GLU B 1 159 ? 17.857 7.011 86.188 1.00 21.60 156 GLU B CA 1
ATOM 2779 C C . GLU B 1 159 ? 17.119 6.259 85.086 1.00 19.93 156 GLU B C 1
ATOM 2780 O O . GLU B 1 159 ? 17.048 6.716 83.935 1.00 19.91 156 GLU B O 1
ATOM 2786 N N . PHE B 1 160 ? 16.554 5.110 85.435 1.00 16.75 157 PHE B N 1
ATOM 2787 C CA . PHE B 1 160 ? 15.821 4.339 84.450 1.00 18.30 157 PHE B CA 1
ATOM 2788 C C . PHE B 1 160 ? 14.640 5.129 83.897 1.00 19.33 157 PHE B C 1
ATOM 2789 O O . PHE B 1 160 ? 14.466 5.226 82.683 1.00 21.86 157 PHE B O 1
ATOM 2797 N N . VAL B 1 161 ? 13.829 5.707 84.782 1.00 20.45 158 VAL B N 1
ATOM 2798 C CA . VAL B 1 161 ? 12.680 6.482 84.313 1.00 24.67 158 VAL B CA 1
ATOM 2799 C C . VAL B 1 161 ? 13.100 7.700 83.468 1.00 26.57 158 VAL B C 1
ATOM 2800 O O . VAL B 1 161 ? 12.327 8.198 82.661 1.00 22.89 158 VAL B O 1
ATOM 2804 N N . LYS B 1 162 ? 14.336 8.168 83.616 1.00 30.16 159 LYS B N 1
ATOM 2805 C CA . LYS B 1 162 ? 14.779 9.299 82.801 1.00 28.89 159 LYS B CA 1
ATOM 2806 C C . LYS B 1 162 ? 15.052 8.943 81.328 1.00 33.54 159 LYS B C 1
ATOM 2807 O O . LYS B 1 162 ? 15.093 9.832 80.485 1.00 37.96 159 LYS B O 1
ATOM 2813 N N . ARG B 1 163 ? 15.227 7.657 81.021 1.00 25.88 160 ARG B N 1
ATOM 2814 C CA . ARG B 1 163 ? 15.708 7.210 79.700 1.00 31.79 160 ARG B CA 1
ATOM 2815 C C . ARG B 1 163 ? 14.737 7.463 78.534 1.00 38.03 160 ARG B C 1
ATOM 2816 O O . ARG B 1 163 ? 14.958 8.339 77.690 1.00 41.04 160 ARG B O 1
ATOM 2824 N N . CYS B 1 164 ? 13.699 6.643 78.464 1.00 23.93 161 CYS B N 1
ATOM 2825 C CA . CYS B 1 164 ? 12.530 6.923 77.634 1.00 43.07 161 CYS B CA 1
ATOM 2826 C C . CYS B 1 164 ? 11.516 7.626 78.532 1.00 48.51 161 CYS B C 1
ATOM 2827 O O . CYS B 1 164 ? 10.908 7.001 79.407 1.00 47.02 161 CYS B O 1
ATOM 2830 N N . GLN B 1 165 ? 11.343 8.925 78.308 1.00 49.52 162 GLN B N 1
ATOM 2831 C CA . GLN B 1 165 ? 10.659 9.800 79.262 1.00 55.53 162 GLN B CA 1
ATOM 2832 C C . GLN B 1 165 ? 9.245 9.365 79.645 1.00 43.75 162 GLN B C 1
ATOM 2833 O O . GLN B 1 165 ? 8.385 9.183 78.790 1.00 46.36 162 GLN B O 1
ATOM 2839 N N . LYS B 1 166 ? 9.033 9.203 80.948 1.00 27.80 163 LYS B N 1
ATOM 2840 C CA . LYS B 1 166 ? 7.709 9.106 81.546 1.00 19.65 163 LYS B CA 1
ATOM 2841 C C . LYS B 1 166 ? 7.660 10.265 82.544 1.00 21.29 163 LYS B C 1
ATOM 2842 O O . LYS B 1 166 ? 7.980 10.084 83.721 1.00 18.36 163 LYS B O 1
ATOM 2848 N N . PRO B 1 167 ? 7.263 11.456 82.078 1.00 19.42 164 PRO B N 1
ATOM 2849 C CA . PRO B 1 167 ? 7.410 12.687 82.872 1.00 19.24 164 PRO B CA 1
ATOM 2850 C C . PRO B 1 167 ? 6.659 12.694 84.211 1.00 18.42 164 PRO B C 1
ATOM 2851 O O . PRO B 1 167 ? 7.176 13.279 85.183 1.00 16.71 164 PRO B O 1
ATOM 2855 N N . ILE B 1 168 ? 5.466 12.097 84.253 1.00 14.82 165 ILE B N 1
ATOM 2856 C CA . ILE B 1 168 ? 4.686 12.064 85.487 1.00 16.10 165 ILE B CA 1
ATOM 2857 C C . ILE B 1 168 ? 5.382 11.169 86.525 1.00 19.06 165 ILE B C 1
ATOM 2858 O O . ILE B 1 168 ? 5.607 11.584 87.662 1.00 17.27 165 ILE B O 1
ATOM 2863 N N . ALA B 1 169 ? 5.757 9.958 86.126 1.00 16.94 166 ALA B N 1
ATOM 2864 C CA . ALA B 1 169 ? 6.525 9.097 87.025 1.00 19.04 166 ALA B CA 1
ATOM 2865 C C . ALA B 1 169 ? 7.773 9.824 87.544 1.00 17.65 166 ALA B C 1
ATOM 2866 O O . ALA B 1 169 ? 8.091 9.769 88.736 1.00 17.10 166 ALA B O 1
ATOM 2868 N N . LEU B 1 170 ? 8.486 10.498 86.651 1.00 13.89 167 LEU B N 1
ATOM 2869 C CA . LEU B 1 170 ? 9.718 11.177 87.061 1.00 13.08 167 LEU B CA 1
ATOM 2870 C C . LEU B 1 170 ? 9.430 12.250 88.116 1.00 17.40 167 LEU B C 1
ATOM 2871 O O . LEU B 1 170 ? 10.108 12.335 89.139 1.00 15.74 167 LEU B O 1
ATOM 2876 N N . LYS B 1 171 ? 8.428 13.085 87.865 1.00 18.59 168 LYS B N 1
ATOM 2877 C CA . LYS B 1 171 ? 8.072 14.112 88.835 1.00 20.30 168 LYS B CA 1
ATOM 2878 C C . LYS B 1 171 ? 7.712 13.471 90.183 1.00 17.53 168 LYS B C 1
ATOM 2879 O O . LYS B 1 171 ? 8.178 13.905 91.239 1.00 18.93 168 LYS B O 1
ATOM 2901 N N . GLU B 1 174 ? 10.813 12.214 91.954 1.00 18.97 171 GLU B N 1
ATOM 2902 C CA . GLU B 1 174 ? 11.592 13.314 92.494 1.00 20.60 171 GLU B CA 1
ATOM 2903 C C . GLU B 1 174 ? 10.922 13.853 93.757 1.00 22.44 171 GLU B C 1
ATOM 2904 O O . GLU B 1 174 ? 11.597 14.139 94.749 1.00 20.00 171 GLU B O 1
ATOM 2910 N N . ASP B 1 175 ? 9.595 13.952 93.720 1.00 18.53 172 ASP B N 1
ATOM 2911 C CA . ASP B 1 175 ? 8.819 14.399 94.876 1.00 21.68 172 ASP B CA 1
ATOM 2912 C C . ASP B 1 175 ? 9.026 13.473 96.068 1.00 22.01 172 ASP B C 1
ATOM 2913 O O . ASP B 1 175 ? 9.173 13.919 97.208 1.00 20.68 172 ASP B O 1
ATOM 2918 N N . TYR B 1 176 ? 9.037 12.176 95.787 1.00 19.50 173 TYR B N 1
ATOM 2919 C CA . TYR B 1 176 ? 9.176 11.157 96.819 1.00 22.25 173 TYR B CA 1
ATOM 2920 C C . TYR B 1 176 ? 10.568 11.195 97.440 1.00 20.14 173 TYR B C 1
ATOM 2921 O O . TYR B 1 176 ? 10.718 11.172 98.668 1.00 20.08 173 TYR B O 1
ATOM 2930 N N . ILE B 1 177 ? 11.591 11.293 96.593 1.00 17.14 174 ILE B N 1
ATOM 2931 C CA . ILE B 1 177 ? 12.962 11.428 97.075 1.00 21.73 174 ILE B CA 1
ATOM 2932 C C . ILE B 1 177 ? 13.111 12.636 97.997 1.00 23.89 174 ILE B C 1
ATOM 2933 O O . ILE B 1 177 ? 13.710 12.532 99.063 1.00 24.37 174 ILE B O 1
ATOM 2938 N N . LYS B 1 178 ? 12.549 13.771 97.592 1.00 22.75 175 LYS B N 1
ATOM 2939 C CA . LYS B 1 178 ? 12.587 14.992 98.400 1.00 28.59 175 LYS B CA 1
ATOM 2940 C C . LYS B 1 178 ? 11.824 14.840 99.717 1.00 30.68 175 LYS B C 1
ATOM 2941 O O . LYS B 1 178 ? 12.302 15.255 100.775 1.00 30.75 175 LYS B O 1
ATOM 2947 N N . LYS B 1 179 ? 10.632 14.257 99.642 1.00 27.11 176 LYS B N 1
ATOM 2948 C CA . LYS B 1 179 ? 9.781 14.065 100.813 1.00 30.76 176 LYS B CA 1
ATOM 2949 C C . LYS B 1 179 ? 10.470 13.251 101.911 1.00 35.11 176 LYS B C 1
ATOM 2950 O O . LYS B 1 179 ? 10.336 13.545 103.101 1.00 34.51 176 LYS B O 1
ATOM 2956 N N . TYR B 1 180 ? 11.209 12.224 101.511 1.00 30.54 177 TYR B N 1
ATOM 2957 C CA . TYR B 1 180 ? 11.868 11.359 102.481 1.00 34.27 177 TYR B CA 1
ATOM 2958 C C . TYR B 1 180 ? 13.380 11.578 102.506 1.00 38.12 177 TYR B C 1
ATOM 2959 O O . TYR B 1 180 ? 14.130 10.743 103.006 1.00 39.55 177 TYR B O 1
ATOM 2968 N N . ASN B 1 181 ? 13.807 12.725 101.980 1.00 38.19 178 ASN B N 1
ATOM 2969 C CA . ASN B 1 181 ? 15.218 13.105 101.963 1.00 40.29 178 ASN B CA 1
ATOM 2970 C C . ASN B 1 181 ? 16.148 11.939 101.643 1.00 38.73 178 ASN B C 1
ATOM 2971 O O . ASN B 1 181 ? 17.148 11.728 102.320 1.00 46.47 178 ASN B O 1
ATOM 2976 N N . LEU B 1 182 ? 15.811 11.186 100.603 1.00 36.57 179 LEU B N 1
ATOM 2977 C CA . LEU B 1 182 ? 16.586 10.014 100.215 1.00 34.52 179 LEU B CA 1
ATOM 2978 C C . LEU B 1 182 ? 17.881 10.395 99.503 1.00 37.83 179 LEU B C 1
ATOM 2979 O O . LEU B 1 182 ? 17.924 11.373 98.760 1.00 34.92 179 LEU B O 1
ATOM 2984 N N . LYS B 1 183 ? 18.935 9.617 99.728 1.00 43.67 180 LYS B N 1
ATOM 2985 C CA . LYS B 1 183 ? 20.202 9.839 99.035 1.00 46.35 180 LYS B CA 1
ATOM 2986 C C . LYS B 1 183 ? 20.814 8.547 98.493 1.00 48.65 180 LYS B C 1
ATOM 2987 O O . LYS B 1 183 ? 20.503 7.448 98.963 1.00 48.39 180 LYS B O 1
ATOM 2993 N N . GLU B 1 184 ? 21.668 8.692 97.484 1.00 53.13 181 GLU B N 1
ATOM 2994 C CA . GLU B 1 184 ? 22.296 7.551 96.822 1.00 65.64 181 GLU B CA 1
ATOM 2995 C C . GLU B 1 184 ? 22.853 6.534 97.819 1.00 70.26 181 GLU B C 1
ATOM 2996 O O . GLU B 1 184 ? 23.773 6.835 98.581 1.00 75.51 181 GLU B O 1
#

CATH classification: 1.25.40.20

Nearest PDB structures (foldseek):
  3t8k-assembly1_B  TM=9.826E-01  e=4.603E-23  Leptotrichia buccalis C-1013-b
  4wwj-assembly1_A  TM=1.654E-01  e=8.750E+00  Pseudomonas protegens Pf-5
  3t8k-assembly1_B  TM=1.004E+00  e=5.357E-28  Leptotrichia buccalis C-1013-b
  2nyj-assembly1_A  TM=4.694E-01  e=3.128E-02  Rattus norvegicus
  7rqw-assembly1_A  TM=5.058E-01  e=9.639E-01  Rattus norvegicus

Radius of gyration: 21.2 Å; Cα contacts (8 Å, |Δi|>4): 520; chains: 2; bounding box: 38×53×52 Å